Protein AF-X1C538-F1 (afdb_monomer)

Sequence (191 aa):
MSHLPAYDLFWDDPRPEINWNTPDGRWVGIGGYDWVDLIGKEVLKLTDEFEYEVWQPDLRADKIYTHVFSNGLIRKLFPAEQKKKLYGIKKIKYTVSQSIYENLVKETRRNRVILRLGAPSFEINRNIIDLGLSCPIIIQYFGEFKGSLNDLFKFKRNMLAKINDIREHFVLKKIFDKVDFVQWKAQLLSS

Structure (mmCIF, N/CA/C/O backbone):
data_AF-X1C538-F1
#
_entry.id   AF-X1C538-F1
#
loop_
_atom_site.group_PDB
_atom_site.id
_atom_site.type_symbol
_atom_site.label_atom_id
_atom_site.label_alt_id
_atom_site.label_comp_id
_atom_site.label_asym_id
_atom_site.label_entity_id
_atom_site.label_seq_id
_atom_site.pdbx_PDB_ins_code
_atom_site.Cartn_x
_atom_site.Cartn_y
_atom_site.Cartn_z
_atom_site.occupancy
_atom_site.B_iso_or_equiv
_atom_site.auth_seq_id
_atom_site.auth_comp_id
_atom_site.auth_asym_id
_atom_site.auth_atom_id
_atom_site.pdbx_PDB_model_num
ATOM 1 N N . MET A 1 1 ? 12.022 3.930 6.758 1.00 32.22 1 MET A N 1
ATOM 2 C CA . MET A 1 1 ? 12.723 3.504 5.525 1.00 32.22 1 MET A CA 1
ATOM 3 C C . MET A 1 1 ? 11.648 3.114 4.522 1.00 32.22 1 MET A C 1
ATOM 5 O O . MET A 1 1 ? 10.651 2.566 4.969 1.00 32.22 1 MET A O 1
ATOM 9 N N . SER A 1 2 ? 11.749 3.465 3.233 1.00 37.28 2 SER A N 1
ATOM 10 C CA . SER A 1 2 ? 10.739 3.010 2.264 1.00 37.28 2 SER A CA 1
ATOM 11 C C . SER A 1 2 ? 10.862 1.498 2.111 1.00 37.28 2 SER A C 1
ATOM 13 O O . SER A 1 2 ? 11.930 1.031 1.724 1.00 37.28 2 SER A O 1
ATOM 15 N N . HIS A 1 3 ? 9.796 0.754 2.397 1.00 46.91 3 HIS A N 1
ATOM 16 C CA . HIS A 1 3 ? 9.705 -0.685 2.131 1.00 46.91 3 HIS A CA 1
ATOM 17 C C . HIS A 1 3 ? 9.475 -0.939 0.631 1.00 46.91 3 HIS A C 1
ATOM 19 O O . HIS A 1 3 ? 8.522 -1.602 0.229 1.00 46.91 3 HIS A O 1
ATOM 25 N N . LEU A 1 4 ? 10.320 -0.343 -0.213 1.00 50.16 4 LEU A N 1
ATOM 26 C CA . LEU A 1 4 ? 10.486 -0.853 -1.567 1.00 50.16 4 LEU A CA 1
ATOM 27 C C . LEU A 1 4 ? 11.111 -2.243 -1.418 1.00 50.16 4 LEU A C 1
ATOM 29 O O . LEU A 1 4 ? 11.984 -2.391 -0.551 1.00 50.16 4 LEU A O 1
ATOM 33 N N . PRO A 1 5 ? 10.692 -3.250 -2.198 1.00 53.22 5 PRO A N 1
ATOM 34 C CA . PRO A 1 5 ? 11.374 -4.529 -2.154 1.00 53.22 5 PRO A CA 1
ATOM 35 C C . PRO A 1 5 ? 12.844 -4.268 -2.488 1.00 53.22 5 PRO A C 1
ATOM 37 O O . PRO A 1 5 ? 13.165 -3.589 -3.468 1.00 53.22 5 PRO A O 1
ATOM 40 N N . ALA A 1 6 ? 13.744 -4.714 -1.615 1.00 54.75 6 ALA A N 1
ATOM 41 C CA . ALA A 1 6 ? 15.166 -4.413 -1.725 1.00 54.75 6 ALA A CA 1
ATOM 42 C C . ALA A 1 6 ? 15.837 -5.339 -2.742 1.00 54.75 6 ALA A C 1
ATOM 44 O O . ALA A 1 6 ? 16.849 -5.968 -2.466 1.00 54.75 6 ALA A O 1
ATOM 45 N N . TYR A 1 7 ? 15.255 -5.435 -3.929 1.00 55.00 7 TYR A N 1
ATOM 46 C CA . TYR A 1 7 ? 15.695 -6.349 -4.966 1.00 55.00 7 TYR A CA 1
ATOM 47 C C . TYR A 1 7 ? 17.157 -6.128 -5.398 1.00 55.00 7 TYR A C 1
ATOM 49 O O . TYR A 1 7 ? 17.762 -7.048 -5.919 1.00 55.00 7 TYR A O 1
ATOM 57 N N . ASP A 1 8 ? 17.727 -4.927 -5.216 1.00 58.03 8 ASP A N 1
ATOM 58 C CA . ASP A 1 8 ? 19.154 -4.671 -5.485 1.00 58.03 8 ASP A CA 1
ATOM 59 C C . ASP A 1 8 ? 20.076 -5.270 -4.408 1.00 58.03 8 ASP A C 1
ATOM 61 O O . ASP A 1 8 ? 21.232 -5.558 -4.691 1.00 58.03 8 ASP A O 1
ATOM 65 N N . LEU A 1 9 ? 19.579 -5.462 -3.179 1.00 54.09 9 LEU A N 1
ATOM 66 C CA . LEU A 1 9 ? 20.308 -6.157 -2.107 1.00 54.09 9 LEU A CA 1
ATOM 67 C C . LEU A 1 9 ? 20.212 -7.680 -2.245 1.00 54.09 9 LEU A C 1
ATOM 69 O O . LEU A 1 9 ? 21.066 -8.387 -1.728 1.00 54.09 9 LEU A O 1
ATOM 73 N N . PHE A 1 10 ? 19.176 -8.157 -2.934 1.00 54.69 10 PHE A N 1
ATOM 74 C CA . PHE A 1 10 ? 18.837 -9.570 -3.103 1.00 54.69 10 PHE A CA 1
ATOM 75 C C . PHE A 1 10 ? 18.881 -9.982 -4.579 1.00 54.69 10 PHE A C 1
ATOM 77 O O . PHE A 1 10 ? 18.151 -10.871 -5.004 1.00 54.69 10 PHE A O 1
ATOM 84 N N . TRP A 1 11 ? 19.691 -9.298 -5.395 1.00 57.50 11 TRP A N 1
ATOM 85 C CA . TRP A 1 11 ? 19.790 -9.614 -6.823 1.00 57.50 11 TRP A CA 1
ATOM 86 C C . TRP A 1 11 ? 20.397 -11.003 -7.059 1.00 57.50 11 TRP A C 1
ATOM 88 O O . TRP A 1 11 ? 20.028 -11.675 -8.022 1.00 57.50 11 TRP A O 1
ATOM 98 N N . ASP A 1 12 ? 21.282 -11.422 -6.150 1.00 63.81 12 ASP A N 1
ATOM 99 C CA . ASP A 1 12 ? 21.932 -12.734 -6.151 1.00 63.81 12 ASP A CA 1
ATOM 100 C C . ASP A 1 12 ? 21.109 -13.813 -5.420 1.00 63.81 12 ASP A C 1
ATOM 102 O O . ASP A 1 12 ? 21.425 -15.000 -5.520 1.00 63.81 12 ASP A O 1
ATOM 106 N N . ASP A 1 13 ? 20.038 -13.427 -4.716 1.00 66.44 13 ASP A N 1
ATOM 107 C CA . ASP A 1 13 ? 19.109 -14.377 -4.110 1.00 66.44 13 ASP A CA 1
ATOM 108 C C . ASP A 1 13 ? 18.170 -14.958 -5.180 1.00 66.44 13 ASP A C 1
ATOM 110 O O . ASP A 1 13 ? 17.851 -14.301 -6.182 1.00 66.44 13 ASP A O 1
ATOM 114 N N . PRO A 1 14 ? 17.669 -16.191 -4.986 1.00 74.56 14 PRO A N 1
ATOM 115 C CA . PRO A 1 14 ? 16.646 -16.736 -5.860 1.00 74.56 14 PRO A CA 1
ATOM 116 C C . PRO A 1 14 ? 15.424 -15.811 -5.897 1.00 74.56 14 PRO A C 1
ATOM 118 O O . PRO A 1 14 ? 14.929 -15.345 -4.868 1.00 74.56 14 PRO A O 1
ATOM 121 N N . ARG A 1 15 ? 14.919 -15.562 -7.112 1.00 84.56 15 ARG A N 1
ATOM 122 C CA . ARG A 1 15 ? 13.693 -14.783 -7.318 1.00 84.56 15 ARG A CA 1
ATOM 123 C C . ARG A 1 15 ? 12.546 -15.409 -6.512 1.00 84.56 15 ARG A C 1
ATOM 125 O O . ARG A 1 15 ? 12.481 -16.638 -6.426 1.00 84.56 15 ARG A O 1
ATOM 132 N N . PRO A 1 16 ? 11.616 -14.603 -5.968 1.00 85.31 16 PRO A N 1
ATOM 133 C CA . PRO A 1 16 ? 10.418 -15.145 -5.349 1.00 85.31 16 PRO A CA 1
ATOM 134 C C . PRO A 1 16 ? 9.665 -16.005 -6.365 1.00 85.31 16 PRO A C 1
ATOM 136 O O . PRO A 1 16 ? 9.688 -15.722 -7.565 1.00 85.31 16 PRO A O 1
ATOM 139 N N . GLU A 1 17 ? 8.980 -17.034 -5.871 1.00 87.12 17 GLU A N 1
ATOM 140 C CA . GLU A 1 17 ? 8.216 -17.982 -6.691 1.00 87.12 17 GLU A CA 1
ATOM 141 C C . GLU A 1 17 ? 7.303 -17.260 -7.690 1.00 87.12 17 GLU A C 1
ATOM 143 O O . GLU A 1 17 ? 7.273 -17.583 -8.876 1.00 87.12 17 GLU A O 1
ATOM 148 N N . ILE A 1 18 ? 6.636 -16.204 -7.222 1.00 92.50 18 ILE A N 1
ATOM 149 C CA . ILE A 1 18 ? 5.796 -15.346 -8.045 1.00 92.50 18 ILE A CA 1
ATOM 150 C C . ILE A 1 18 ? 6.609 -14.134 -8.502 1.00 92.50 18 ILE A C 1
ATOM 152 O O . ILE A 1 18 ? 6.831 -13.187 -7.741 1.00 92.50 18 ILE A O 1
ATOM 156 N N . ASN A 1 19 ? 7.053 -14.152 -9.759 1.00 94.19 19 ASN A N 1
ATOM 157 C CA . ASN A 1 19 ? 7.798 -13.057 -10.375 1.00 94.19 19 ASN A CA 1
ATOM 158 C C . ASN A 1 19 ? 7.458 -12.876 -11.861 1.00 94.19 19 ASN A C 1
ATOM 160 O O . ASN A 1 19 ? 6.968 -13.789 -12.525 1.00 94.19 19 ASN A O 1
ATOM 164 N N . TRP A 1 20 ? 7.746 -11.684 -12.381 1.00 94.75 20 TRP A N 1
ATOM 165 C CA . TRP A 1 20 ? 7.583 -11.333 -13.790 1.00 94.75 20 TRP A CA 1
ATOM 166 C C . TRP A 1 20 ? 8.784 -10.530 -14.280 1.00 94.75 20 TRP A C 1
ATOM 168 O O . TRP A 1 20 ? 9.306 -9.677 -13.560 1.00 94.75 20 TRP A O 1
ATOM 178 N N . ASN A 1 21 ? 9.188 -10.770 -15.528 1.00 93.50 21 ASN A N 1
ATOM 179 C CA . ASN A 1 21 ? 10.177 -9.935 -16.203 1.00 93.50 21 ASN A CA 1
ATOM 180 C C . ASN A 1 21 ? 9.526 -8.631 -16.672 1.00 93.50 21 ASN A C 1
ATOM 182 O O . ASN A 1 21 ? 8.411 -8.639 -17.198 1.00 93.50 21 ASN A O 1
ATOM 186 N N . THR A 1 22 ? 10.251 -7.530 -16.523 1.00 91.88 22 THR A N 1
ATOM 187 C CA . THR A 1 22 ? 9.861 -6.212 -17.028 1.00 91.88 22 THR A CA 1
ATOM 188 C C . THR A 1 22 ? 10.513 -5.966 -18.399 1.00 91.88 22 THR A C 1
ATOM 190 O O . THR A 1 22 ? 11.546 -6.572 -18.705 1.00 91.88 22 THR A O 1
ATOM 193 N N . PRO A 1 23 ? 9.952 -5.089 -19.258 1.00 91.12 23 PRO A N 1
ATOM 194 C CA . PRO A 1 23 ? 10.485 -4.852 -20.607 1.00 91.12 23 PRO A CA 1
ATOM 195 C C . PRO A 1 23 ? 11.932 -4.337 -20.656 1.00 91.12 23 PRO A C 1
ATOM 197 O O . PRO A 1 23 ? 12.611 -4.512 -21.662 1.00 91.12 23 PRO A O 1
ATOM 200 N N . ASP A 1 24 ? 12.418 -3.719 -19.577 1.00 89.12 24 ASP A N 1
ATOM 201 C CA . ASP A 1 24 ? 13.794 -3.223 -19.436 1.00 89.12 24 ASP A CA 1
ATOM 202 C C . ASP A 1 24 ? 14.799 -4.307 -18.993 1.00 89.12 24 ASP A C 1
ATOM 204 O O . ASP A 1 24 ? 15.947 -3.997 -18.676 1.00 89.12 24 ASP A O 1
ATOM 208 N N . GLY A 1 25 ? 14.378 -5.576 -18.956 1.00 86.00 25 GLY A N 1
ATOM 209 C CA . GLY A 1 25 ? 15.216 -6.715 -18.576 1.00 86.00 25 GLY A CA 1
ATOM 210 C C . GLY A 1 25 ? 15.384 -6.902 -17.065 1.00 86.00 25 GLY A C 1
ATOM 211 O O . GLY A 1 25 ? 16.135 -7.782 -16.641 1.00 86.00 25 GLY A O 1
ATOM 212 N N . ARG A 1 26 ? 14.694 -6.104 -16.241 1.00 89.06 26 ARG A N 1
ATOM 213 C CA . ARG A 1 26 ? 14.598 -6.323 -14.791 1.00 89.06 26 ARG A CA 1
ATOM 214 C C . ARG A 1 26 ? 13.456 -7.295 -14.474 1.00 89.06 26 ARG A C 1
ATOM 216 O O . ARG A 1 26 ? 12.906 -7.966 -15.348 1.00 89.06 26 ARG A O 1
ATOM 223 N N . TRP A 1 27 ? 13.12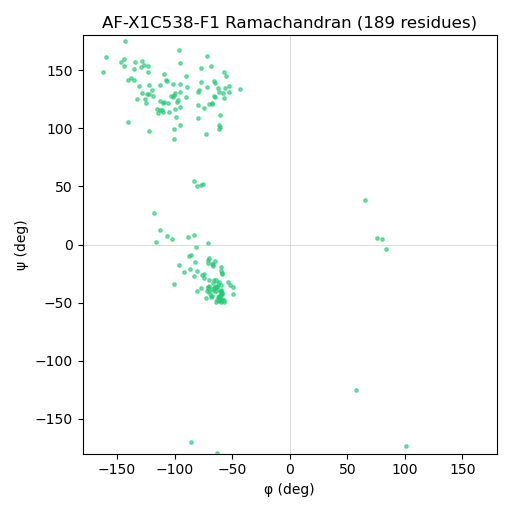5 -7.410 -13.193 1.00 90.38 27 TRP A N 1
ATOM 224 C CA . TRP A 1 27 ? 12.001 -8.206 -12.725 1.00 90.38 27 TRP A CA 1
ATOM 225 C C . TRP A 1 27 ? 11.353 -7.577 -11.489 1.00 90.38 27 TRP A C 1
ATOM 227 O O . TRP A 1 27 ? 11.984 -6.810 -10.751 1.00 90.38 27 TRP A O 1
ATOM 237 N N . VAL A 1 28 ? 10.085 -7.929 -11.290 1.00 91.56 28 VAL A N 1
ATOM 238 C CA . VAL A 1 28 ? 9.275 -7.650 -10.099 1.00 91.56 28 VAL A CA 1
ATOM 239 C C . VAL A 1 28 ? 8.760 -8.963 -9.528 1.00 91.56 28 VAL A C 1
ATOM 241 O O . VAL A 1 28 ? 8.606 -9.939 -10.264 1.00 91.56 28 VAL A O 1
ATOM 244 N N . GLY A 1 29 ? 8.486 -9.014 -8.228 1.00 90.31 29 GLY A N 1
ATOM 245 C CA . GLY A 1 29 ? 8.004 -10.235 -7.601 1.00 90.31 29 GLY A CA 1
ATOM 246 C C . GLY A 1 29 ? 7.286 -10.012 -6.282 1.00 90.31 29 GLY A C 1
ATOM 247 O O . GLY A 1 29 ? 7.402 -8.966 -5.648 1.00 90.31 29 GLY A O 1
ATOM 248 N N . ILE A 1 30 ? 6.509 -11.014 -5.889 1.00 88.31 30 ILE A N 1
ATOM 249 C CA . ILE A 1 30 ? 5.665 -10.995 -4.699 1.00 88.31 30 ILE A CA 1
ATOM 250 C C . ILE A 1 30 ? 6.030 -12.214 -3.853 1.00 88.31 30 ILE A C 1
ATOM 252 O O . ILE A 1 30 ? 6.000 -13.339 -4.340 1.00 88.31 30 ILE A O 1
ATOM 256 N N . GLY A 1 31 ? 6.379 -11.985 -2.584 1.00 78.06 31 GLY A N 1
ATOM 257 C CA . GLY A 1 31 ? 6.771 -13.059 -1.669 1.00 78.06 31 GLY A CA 1
ATOM 258 C C . GLY A 1 31 ? 5.588 -13.817 -1.060 1.00 78.06 31 GLY A C 1
ATOM 259 O O . GLY A 1 31 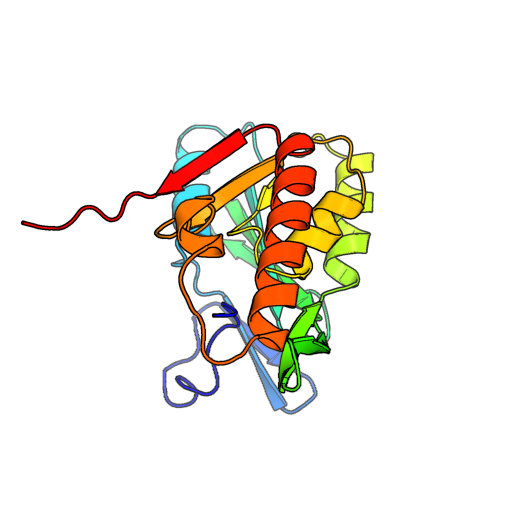? 5.650 -15.027 -0.935 1.00 78.06 31 GLY A O 1
ATOM 260 N N . GLY A 1 32 ? 4.504 -13.136 -0.672 1.00 78.75 32 GLY A N 1
ATOM 261 C CA . GLY A 1 32 ? 3.410 -13.772 0.085 1.00 78.75 32 GLY A CA 1
ATOM 262 C C . GLY A 1 32 ? 3.738 -14.021 1.566 1.00 78.75 32 GLY A C 1
ATOM 263 O O . GLY A 1 32 ? 2.946 -14.632 2.284 1.00 78.75 32 GLY A O 1
ATOM 264 N N . TYR A 1 33 ? 4.894 -13.541 2.033 1.00 82.06 33 TYR A N 1
ATOM 265 C CA . TYR A 1 33 ? 5.390 -13.702 3.405 1.00 82.06 33 TYR A CA 1
ATOM 266 C C . TYR A 1 33 ? 5.518 -12.369 4.151 1.00 82.06 33 TYR A C 1
ATOM 268 O O . TYR A 1 33 ? 5.979 -12.348 5.294 1.00 82.06 33 TYR A O 1
ATOM 276 N N . ASP A 1 34 ? 5.140 -11.246 3.529 1.00 81.62 34 ASP A N 1
ATOM 277 C CA . ASP A 1 34 ? 5.177 -9.965 4.228 1.00 81.62 34 ASP A CA 1
ATOM 278 C C . ASP A 1 34 ? 4.116 -9.951 5.331 1.00 81.62 34 ASP A C 1
ATOM 280 O O . ASP A 1 34 ? 3.064 -10.580 5.230 1.00 81.62 34 ASP A O 1
ATOM 284 N N . TRP A 1 35 ? 4.336 -9.158 6.380 1.00 82.19 35 TRP A N 1
ATOM 285 C CA . TRP A 1 35 ? 3.388 -9.049 7.496 1.00 82.19 35 TRP A CA 1
ATOM 286 C C . TRP A 1 35 ? 1.949 -8.745 7.066 1.00 82.19 35 TRP A C 1
ATOM 288 O O . TRP A 1 35 ? 1.005 -9.221 7.691 1.00 82.19 35 TRP A O 1
ATOM 298 N N . VAL A 1 36 ? 1.774 -7.950 6.012 1.00 86.31 36 VAL A N 1
ATOM 299 C CA . VAL A 1 36 ? 0.454 -7.620 5.462 1.00 86.31 36 VAL A CA 1
ATOM 300 C C . VAL A 1 36 ? -0.210 -8.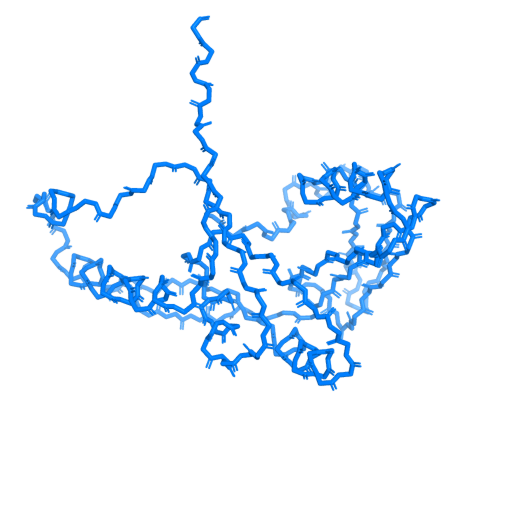814 4.770 1.00 86.31 36 VAL A C 1
ATOM 302 O O . VAL A 1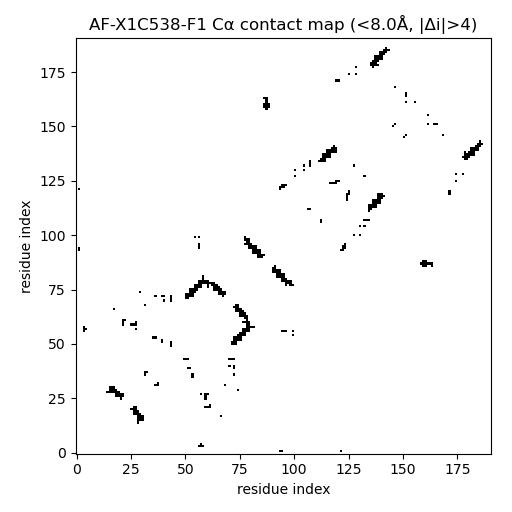 36 ? -1.431 -8.934 4.850 1.00 86.31 36 VAL A O 1
ATOM 305 N N . ASP A 1 37 ? 0.582 -9.721 4.190 1.00 90.06 37 ASP A N 1
ATOM 306 C CA . ASP A 1 37 ? 0.112 -10.970 3.578 1.00 90.06 37 ASP A CA 1
ATOM 307 C C . ASP A 1 37 ? -0.315 -11.963 4.643 1.00 90.06 37 ASP A C 1
ATOM 309 O O . ASP A 1 37 ? -1.392 -12.546 4.557 1.00 90.06 37 ASP A O 1
ATOM 313 N N . LEU A 1 38 ? 0.511 -12.116 5.682 1.00 90.62 38 LEU A N 1
ATOM 314 C CA . LEU A 1 38 ? 0.223 -13.013 6.796 1.00 90.62 38 LEU A CA 1
ATOM 315 C C . LEU A 1 38 ? -1.079 -12.617 7.495 1.00 90.62 38 LEU A C 1
ATOM 317 O O . LEU A 1 38 ? -1.895 -13.476 7.806 1.00 90.62 38 LEU A O 1
ATOM 321 N N . ILE A 1 39 ? -1.313 -11.317 7.688 1.00 89.50 39 ILE A N 1
ATOM 322 C CA . ILE A 1 39 ? -2.563 -10.843 8.289 1.00 89.50 39 ILE A CA 1
ATOM 323 C C . ILE A 1 39 ? -3.751 -11.108 7.364 1.00 89.50 39 ILE A C 1
ATOM 325 O O . ILE A 1 39 ? -4.764 -11.612 7.838 1.00 89.50 39 ILE A O 1
ATOM 329 N N . GLY A 1 40 ? -3.625 -10.832 6.062 1.00 92.44 40 GLY A N 1
ATOM 330 C CA . GLY A 1 40 ? -4.678 -11.152 5.095 1.00 92.44 40 GLY A CA 1
ATOM 331 C C . GLY A 1 40 ? -5.011 -12.643 5.073 1.00 92.44 40 GLY A C 1
ATOM 332 O O . GLY A 1 40 ? -6.177 -13.020 5.116 1.00 92.44 40 GLY A O 1
ATOM 333 N N . LYS A 1 41 ? -3.987 -13.503 5.122 1.00 93.06 41 LYS A N 1
ATOM 334 C CA . LYS A 1 41 ? -4.149 -14.956 5.214 1.00 93.06 41 LYS A CA 1
ATOM 335 C C . LYS A 1 41 ? -4.922 -15.381 6.461 1.00 93.06 41 LYS A C 1
ATOM 337 O O . LYS A 1 41 ? -5.753 -16.272 6.351 1.00 93.06 41 LYS A O 1
ATOM 342 N N . GLU A 1 42 ? -4.652 -14.794 7.625 1.00 94.12 42 GLU A N 1
ATOM 343 C CA . GLU A 1 42 ? -5.405 -15.130 8.840 1.00 94.12 42 GLU A CA 1
ATOM 344 C C . GLU A 1 42 ? -6.844 -14.600 8.796 1.00 94.12 42 GLU A C 1
ATOM 346 O O . GLU A 1 42 ? -7.748 -15.307 9.225 1.00 94.12 42 GLU A O 1
ATOM 351 N N . VAL A 1 43 ? -7.087 -13.414 8.225 1.00 93.75 43 VAL A N 1
ATOM 352 C CA . VAL A 1 43 ? -8.452 -12.882 8.042 1.00 93.75 43 VAL A CA 1
ATOM 353 C C . VAL A 1 43 ? -9.283 -13.805 7.148 1.00 93.75 43 VAL A C 1
ATOM 355 O O . VAL A 1 43 ? -10.376 -14.203 7.540 1.00 93.75 43 VAL A O 1
ATOM 358 N N . LEU A 1 44 ? -8.737 -14.210 5.999 1.00 96.00 44 LEU A N 1
ATOM 359 C CA . LEU A 1 44 ? -9.430 -15.062 5.024 1.00 96.00 44 LEU A CA 1
ATOM 360 C C . LEU A 1 44 ? -9.699 -16.492 5.527 1.00 96.00 44 LEU A C 1
ATOM 362 O O . LEU A 1 44 ? -10.525 -17.199 4.963 1.00 96.00 44 LEU A O 1
ATOM 366 N N . LYS A 1 45 ? -9.029 -16.943 6.597 1.00 95.62 45 LYS A N 1
ATOM 367 C CA . LYS A 1 45 ? -9.383 -18.208 7.270 1.00 95.62 45 LYS A CA 1
ATOM 368 C C . LYS A 1 45 ? -10.632 -18.087 8.139 1.00 95.62 45 LYS A C 1
ATOM 370 O O . LYS A 1 45 ? -11.251 -19.103 8.440 1.00 95.62 45 LYS A O 1
ATOM 375 N N . LEU A 1 46 ? -10.932 -16.883 8.624 1.00 96.38 46 LEU A N 1
ATOM 376 C CA . LEU A 1 46 ? -11.999 -16.641 9.594 1.00 96.38 46 LEU A CA 1
ATOM 377 C C . LEU A 1 46 ? -13.331 -16.308 8.922 1.00 96.38 46 LEU A C 1
ATOM 379 O O . LEU A 1 46 ? -14.375 -16.473 9.546 1.00 96.38 46 LEU A O 1
ATOM 383 N N . THR A 1 47 ? -13.300 -15.811 7.687 1.00 93.69 47 THR A N 1
ATOM 384 C CA . THR A 1 47 ? -14.489 -15.361 6.963 1.00 93.69 47 THR A CA 1
ATOM 385 C C . THR A 1 47 ? -14.211 -15.263 5.463 1.00 93.69 47 THR A C 1
ATOM 387 O O . THR A 1 47 ? -13.093 -14.946 5.053 1.00 93.69 47 THR A O 1
ATOM 390 N N . ASP A 1 48 ? -15.240 -15.514 4.658 1.00 92.81 48 ASP A N 1
ATOM 391 C CA . ASP A 1 48 ? -15.294 -15.312 3.208 1.00 92.81 48 ASP A CA 1
ATOM 392 C C . ASP A 1 48 ? -16.064 -14.033 2.816 1.00 92.81 48 ASP A C 1
ATOM 394 O O . ASP A 1 48 ? -16.227 -13.742 1.633 1.00 92.81 48 ASP A O 1
ATOM 398 N N . GLU A 1 49 ? -16.497 -13.228 3.794 1.00 94.12 49 GLU A N 1
ATOM 399 C CA . GLU A 1 49 ? -17.231 -11.973 3.565 1.00 94.12 49 GLU A CA 1
ATOM 400 C C . GLU A 1 49 ? -16.356 -10.859 2.970 1.00 94.12 49 GLU A C 1
ATOM 402 O O . GLU A 1 49 ? -16.873 -9.856 2.471 1.00 94.12 49 GLU A O 1
ATOM 407 N N . PHE A 1 50 ? -15.030 -11.015 3.028 1.00 93.31 50 PHE A N 1
ATOM 408 C CA . PHE A 1 50 ? -14.072 -10.023 2.555 1.00 93.31 50 PHE A CA 1
ATOM 409 C C . PHE A 1 50 ? -13.181 -10.583 1.454 1.00 93.31 50 PHE A C 1
ATOM 411 O O . PHE A 1 50 ? -12.538 -11.618 1.614 1.00 93.31 50 PHE A O 1
ATOM 418 N N . GLU A 1 51 ? -13.030 -9.807 0.386 1.00 96.31 51 GLU A N 1
ATOM 419 C CA . GLU A 1 51 ? -11.843 -9.888 -0.454 1.00 96.31 51 GLU A CA 1
ATOM 420 C C . GLU A 1 51 ? -10.703 -9.127 0.235 1.00 96.31 51 GLU A C 1
ATOM 422 O O . GLU A 1 51 ? -10.893 -8.006 0.718 1.00 96.31 51 GLU A O 1
ATOM 427 N N . TYR A 1 52 ? -9.513 -9.729 0.303 1.00 96.62 52 TYR A N 1
ATOM 428 C CA . TYR A 1 52 ? -8.350 -9.094 0.918 1.00 96.62 52 TYR A CA 1
ATOM 429 C C . TYR A 1 52 ? -7.279 -8.820 -0.134 1.00 96.62 52 TYR A C 1
ATOM 431 O O . TYR A 1 52 ? -6.653 -9.740 -0.666 1.00 96.62 52 TYR A O 1
ATOM 439 N N . GLU A 1 53 ? -7.032 -7.535 -0.387 1.00 96.75 53 GLU A N 1
ATOM 440 C CA . GLU A 1 53 ? -6.026 -7.085 -1.339 1.00 96.75 53 GLU A CA 1
ATOM 441 C C . GLU A 1 53 ? -4.861 -6.364 -0.651 1.00 96.75 53 GLU A C 1
ATOM 443 O O . GLU A 1 53 ? -5.048 -5.501 0.208 1.00 96.75 53 GLU A O 1
ATOM 448 N N . VAL A 1 54 ? -3.635 -6.659 -1.083 1.00 94.50 54 VAL A N 1
ATOM 449 C CA . VAL A 1 54 ? -2.425 -5.948 -0.661 1.00 94.50 54 VAL A CA 1
ATOM 450 C C . VAL A 1 54 ? -1.846 -5.177 -1.837 1.00 94.50 54 VAL A C 1
ATOM 452 O O . VAL A 1 54 ? -1.410 -5.758 -2.833 1.00 94.50 54 VAL A O 1
ATOM 455 N N . TRP A 1 55 ? -1.840 -3.851 -1.708 1.00 94.94 55 TRP A N 1
ATOM 456 C CA . TRP A 1 55 ? -1.399 -2.923 -2.744 1.00 94.94 55 TRP A CA 1
ATOM 457 C C . TRP A 1 55 ? -0.039 -2.347 -2.369 1.00 94.94 55 TRP A C 1
ATOM 459 O O . TRP A 1 55 ? 0.106 -1.714 -1.321 1.00 94.94 55 TRP A O 1
ATOM 469 N N . GLN A 1 56 ? 0.961 -2.540 -3.227 1.00 91.81 56 GLN A N 1
ATOM 470 C CA . GLN A 1 56 ? 2.317 -2.055 -2.989 1.00 91.81 56 GLN A CA 1
ATOM 471 C C . GLN A 1 56 ? 2.834 -1.253 -4.191 1.00 91.81 56 GLN A C 1
ATOM 473 O O . GLN A 1 56 ? 2.769 -1.735 -5.321 1.00 91.81 56 GLN A O 1
ATOM 478 N N . PRO A 1 57 ? 3.377 -0.042 -3.979 1.00 93.19 57 PRO A N 1
ATOM 479 C CA . PRO A 1 57 ? 4.091 0.673 -5.029 1.00 93.19 57 PRO A CA 1
ATOM 480 C C . PRO A 1 57 ? 5.446 0.008 -5.312 1.00 93.19 57 PRO A C 1
ATOM 482 O O . PRO A 1 57 ? 6.207 -0.271 -4.383 1.00 93.19 57 PRO A O 1
ATOM 485 N N . ASP A 1 58 ? 5.787 -0.160 -6.587 1.00 91.88 58 ASP A N 1
ATOM 486 C CA . ASP A 1 58 ? 7.066 -0.707 -7.037 1.00 91.88 58 ASP A CA 1
ATOM 487 C C . ASP A 1 58 ? 7.658 0.166 -8.158 1.00 91.88 58 ASP A C 1
ATOM 489 O O . ASP A 1 58 ? 7.007 0.446 -9.164 1.00 91.88 58 ASP A O 1
ATOM 493 N N . LEU A 1 59 ? 8.902 0.627 -7.977 1.00 91.25 59 LEU A N 1
ATOM 494 C CA . LEU A 1 59 ? 9.599 1.488 -8.946 1.00 91.25 59 LEU A CA 1
ATOM 495 C C . LEU A 1 59 ? 9.997 0.748 -10.232 1.00 91.25 59 LEU A C 1
ATOM 497 O O . LEU A 1 59 ? 10.419 1.387 -11.193 1.00 91.25 59 LEU A O 1
ATOM 501 N N . ARG A 1 60 ? 9.939 -0.587 -10.228 1.00 91.62 60 ARG A N 1
ATOM 502 C CA . ARG A 1 60 ? 10.272 -1.431 -11.382 1.00 91.62 60 ARG A CA 1
ATOM 503 C C . ARG A 1 60 ? 9.038 -1.838 -12.175 1.00 91.62 60 ARG A C 1
ATOM 505 O O . ARG A 1 60 ? 9.175 -2.251 -13.318 1.00 91.62 60 ARG A O 1
ATOM 512 N N . ALA A 1 61 ? 7.852 -1.730 -11.582 1.00 94.31 61 ALA A N 1
ATOM 513 C CA . ALA A 1 61 ? 6.616 -2.086 -12.252 1.00 94.31 61 ALA A CA 1
ATOM 514 C C . ALA A 1 61 ? 6.299 -1.072 -13.365 1.00 94.31 61 ALA A C 1
ATOM 516 O O . ALA A 1 61 ? 6.118 0.116 -13.109 1.00 94.31 61 ALA A O 1
ATOM 517 N N . ASP A 1 62 ? 6.200 -1.551 -14.600 1.00 95.44 62 ASP A N 1
ATOM 518 C CA . ASP A 1 62 ? 5.747 -0.807 -15.785 1.00 95.44 62 ASP A CA 1
ATOM 519 C C . ASP A 1 62 ? 4.218 -0.848 -15.956 1.00 95.44 62 ASP A C 1
ATOM 521 O O . ASP A 1 62 ? 3.619 0.016 -16.593 1.00 95.44 62 ASP A O 1
ATOM 525 N N . LYS A 1 63 ? 3.571 -1.838 -15.341 1.00 96.38 63 LYS A N 1
ATOM 526 C CA . LYS A 1 63 ? 2.119 -2.033 -15.299 1.00 96.38 63 LYS A CA 1
ATOM 527 C C . LYS A 1 63 ? 1.699 -2.580 -13.938 1.00 96.38 63 LYS A C 1
ATOM 529 O O . LYS A 1 63 ? 2.542 -2.874 -13.097 1.00 96.38 63 LYS A O 1
ATOM 534 N N . ILE A 1 64 ? 0.395 -2.715 -13.713 1.00 97.81 64 ILE A N 1
ATOM 535 C CA . ILE A 1 64 ? -0.102 -3.369 -12.501 1.00 97.81 64 ILE A CA 1
ATOM 536 C C . ILE A 1 64 ? 0.117 -4.877 -12.646 1.00 97.81 64 ILE A C 1
ATOM 538 O O . ILE A 1 64 ? -0.448 -5.501 -13.545 1.00 97.81 64 ILE A O 1
ATOM 542 N N . TYR A 1 65 ? 0.934 -5.453 -11.769 1.00 97.12 65 TYR A N 1
ATOM 543 C CA . TYR A 1 65 ? 1.116 -6.900 -11.666 1.00 97.12 65 TYR A CA 1
ATOM 544 C C . TYR A 1 65 ? 0.200 -7.431 -10.577 1.00 97.12 65 TYR A C 1
ATOM 546 O O . TYR A 1 65 ? 0.153 -6.865 -9.486 1.00 97.12 65 TYR A O 1
ATOM 554 N N . THR A 1 66 ? -0.548 -8.492 -10.865 1.00 97.31 66 THR A N 1
ATOM 555 C CA . THR A 1 66 ? -1.521 -9.063 -9.931 1.00 97.31 66 THR A CA 1
ATOM 556 C C . THR A 1 66 ? -1.330 -10.562 -9.823 1.00 97.31 66 THR A C 1
ATOM 558 O O . THR A 1 66 ? -1.169 -11.248 -10.830 1.00 97.31 66 THR A O 1
ATOM 561 N N . HIS A 1 67 ? -1.373 -11.063 -8.595 1.00 96.88 67 HIS A N 1
ATOM 562 C CA . HIS A 1 67 ? -1.425 -12.486 -8.309 1.00 96.88 67 HIS A CA 1
ATOM 563 C C . HIS A 1 67 ? -2.468 -12.764 -7.234 1.00 96.88 67 HIS A C 1
ATOM 565 O O . HIS A 1 67 ? -2.603 -11.991 -6.286 1.00 96.88 67 HIS A O 1
ATOM 571 N N . VAL A 1 68 ? -3.184 -13.872 -7.398 1.00 97.00 68 VAL A N 1
ATOM 572 C CA . VAL A 1 68 ? -4.119 -14.403 -6.408 1.00 97.00 68 VAL A CA 1
ATOM 573 C C . VAL A 1 68 ? -3.512 -15.690 -5.878 1.00 97.00 68 VAL A C 1
ATOM 575 O O . VAL A 1 68 ? -3.313 -16.640 -6.635 1.00 97.00 68 VAL A O 1
ATOM 578 N N . PHE A 1 69 ? -3.185 -15.700 -4.592 1.00 94.88 69 PHE A N 1
ATOM 579 C CA . PHE A 1 69 ? -2.656 -16.881 -3.927 1.00 94.88 69 PHE A CA 1
ATOM 580 C C . PHE A 1 69 ? -3.752 -17.937 -3.745 1.00 94.88 69 PHE A C 1
ATOM 582 O O . PHE A 1 69 ? -4.945 -17.636 -3.754 1.00 94.88 69 PHE A O 1
ATOM 589 N N . SER A 1 70 ?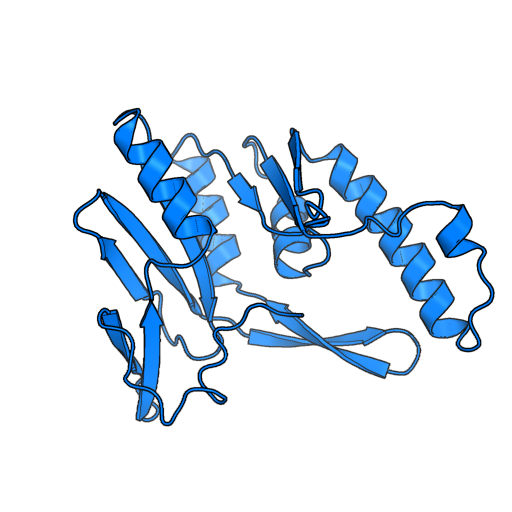 -3.352 -19.187 -3.502 1.00 93.94 70 SER A N 1
ATOM 590 C CA . SER A 1 70 ? -4.282 -20.309 -3.292 1.00 93.94 70 SER A CA 1
ATOM 591 C C . SER A 1 70 ? -5.233 -20.132 -2.100 1.00 93.94 70 SER A C 1
ATOM 593 O O . SER A 1 70 ? -6.267 -20.787 -2.043 1.00 93.94 70 SER A O 1
ATOM 595 N N . ASN A 1 71 ? -4.907 -19.243 -1.159 1.00 92.50 71 ASN A N 1
ATOM 596 C CA . ASN A 1 71 ? -5.759 -18.867 -0.029 1.00 92.50 71 ASN A CA 1
ATOM 597 C C . ASN A 1 71 ? -6.716 -17.695 -0.331 1.00 92.50 71 ASN A C 1
ATOM 599 O O . ASN A 1 71 ? -7.320 -17.178 0.602 1.00 92.50 71 ASN A O 1
ATOM 603 N N . GLY A 1 72 ? -6.797 -17.227 -1.581 1.00 95.50 72 GLY A N 1
ATOM 604 C CA . GLY A 1 72 ? -7.640 -16.101 -1.996 1.00 95.50 72 GLY A CA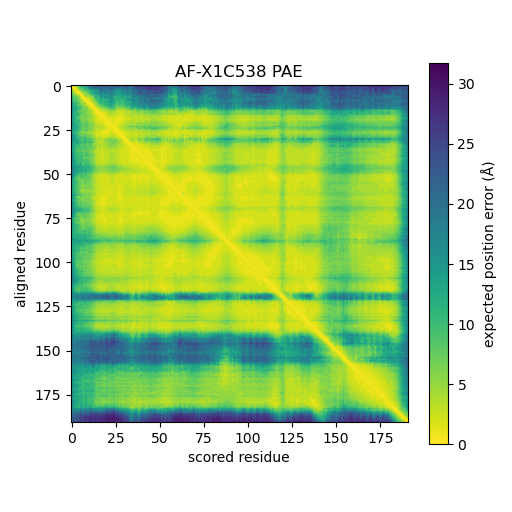 1
ATOM 605 C C . GLY A 1 72 ? -7.030 -14.712 -1.781 1.00 95.50 72 GLY A C 1
ATOM 606 O O . GLY A 1 72 ? -7.623 -13.724 -2.202 1.00 95.50 72 GLY A O 1
ATOM 607 N N . LEU A 1 73 ? -5.842 -14.603 -1.170 1.00 96.31 73 LEU A N 1
ATOM 608 C CA . LEU A 1 73 ? -5.162 -13.317 -0.989 1.00 96.31 73 LEU A CA 1
ATOM 609 C C . LEU A 1 73 ? -4.771 -12.726 -2.349 1.00 96.31 73 LEU A C 1
ATOM 611 O O . LEU A 1 73 ? -4.056 -13.369 -3.121 1.00 96.31 73 LEU A O 1
ATOM 615 N N . ILE A 1 74 ? -5.162 -11.478 -2.606 1.00 97.19 74 ILE A N 1
ATOM 616 C CA . ILE A 1 74 ? -4.807 -10.765 -3.835 1.00 97.19 74 ILE A CA 1
ATOM 617 C C . ILE A 1 74 ? -3.644 -9.820 -3.553 1.00 97.19 74 ILE A C 1
ATOM 619 O O . ILE A 1 74 ? -3.678 -8.992 -2.644 1.00 97.19 74 ILE A O 1
ATOM 623 N N . ARG A 1 75 ? -2.599 -9.900 -4.367 1.00 95.75 75 ARG A N 1
ATOM 624 C CA . ARG A 1 75 ? -1.423 -9.036 -4.281 1.00 95.75 75 ARG A CA 1
ATOM 625 C C . ARG A 1 75 ? -1.262 -8.247 -5.565 1.00 95.75 75 ARG A C 1
ATOM 627 O O . ARG A 1 75 ? -1.232 -8.827 -6.648 1.00 95.75 75 ARG A O 1
ATOM 634 N N . LYS A 1 76 ? -1.134 -6.925 -5.432 1.00 96.50 76 LYS A N 1
ATOM 635 C CA . LYS A 1 76 ? -0.994 -5.987 -6.547 1.00 96.50 76 LYS A CA 1
ATOM 636 C C . LYS A 1 76 ? 0.266 -5.137 -6.387 1.00 96.50 76 LYS A C 1
ATOM 638 O O . LYS A 1 76 ? 0.408 -4.414 -5.399 1.00 96.50 76 LYS A O 1
ATOM 643 N N . LEU A 1 77 ? 1.158 -5.198 -7.375 1.00 95.25 77 LEU A N 1
ATOM 644 C CA . LEU A 1 77 ? 2.280 -4.267 -7.511 1.00 95.25 77 LEU A CA 1
ATOM 645 C C . LEU A 1 77 ? 1.896 -3.174 -8.498 1.00 95.25 77 LEU A C 1
ATOM 647 O O . LEU A 1 77 ? 1.528 -3.463 -9.635 1.00 95.25 77 LEU A O 1
ATOM 651 N N . PHE A 1 78 ? 1.988 -1.927 -8.062 1.00 96.12 78 PHE A N 1
ATOM 652 C CA . PHE A 1 78 ? 1.617 -0.768 -8.859 1.00 96.12 78 PHE A CA 1
ATOM 653 C C . PHE A 1 78 ? 2.851 -0.012 -9.342 1.00 96.12 78 PHE A C 1
ATOM 655 O O . PHE A 1 78 ? 3.761 0.211 -8.538 1.00 96.12 78 PHE A O 1
ATOM 662 N N . PRO A 1 79 ? 2.848 0.485 -10.594 1.00 96.12 79 PRO A N 1
ATOM 663 C CA . PRO A 1 79 ? 3.871 1.400 -11.074 1.00 96.12 79 PRO A CA 1
ATOM 664 C C . PRO A 1 79 ? 4.031 2.592 -10.141 1.00 96.12 79 PRO A C 1
ATOM 666 O O . PRO A 1 79 ? 3.045 3.226 -9.739 1.00 96.12 79 PRO A O 1
ATOM 669 N N . ALA A 1 80 ? 5.274 2.892 -9.789 1.00 94.44 80 ALA A N 1
ATOM 670 C CA . ALA A 1 80 ? 5.605 3.971 -8.880 1.00 94.44 80 ALA A CA 1
ATOM 671 C C . ALA A 1 80 ? 6.766 4.818 -9.398 1.00 94.44 80 ALA A C 1
ATOM 673 O O . ALA A 1 80 ? 7.617 4.374 -10.162 1.00 94.44 80 ALA A O 1
ATOM 674 N N . GLU A 1 81 ? 6.828 6.048 -8.905 1.00 93.12 81 GLU A N 1
ATOM 675 C CA . GLU A 1 81 ? 7.872 7.008 -9.229 1.00 93.12 81 GLU A CA 1
ATOM 676 C C . GLU A 1 81 ? 8.570 7.494 -7.963 1.00 93.12 81 GLU A C 1
ATOM 678 O O . GLU A 1 81 ? 7.967 7.642 -6.894 1.00 93.12 81 GLU A O 1
ATOM 683 N N . GLN A 1 82 ? 9.856 7.814 -8.099 1.00 92.62 82 GLN A N 1
ATOM 684 C CA . GLN A 1 82 ? 10.629 8.428 -7.031 1.00 92.62 82 GLN A CA 1
ATOM 685 C C . GLN A 1 82 ? 10.723 9.941 -7.241 1.00 92.62 82 GLN A C 1
ATOM 687 O O . GLN A 1 82 ? 11.448 10.428 -8.109 1.00 92.62 82 GLN A O 1
ATOM 692 N N . LYS A 1 83 ? 10.039 10.699 -6.385 1.00 92.38 83 LYS A N 1
ATOM 693 C CA . LYS A 1 83 ? 10.108 12.163 -6.343 1.00 92.38 83 LYS A CA 1
ATOM 694 C C . LYS A 1 83 ? 11.099 12.633 -5.280 1.00 92.38 83 LYS A C 1
ATOM 696 O O . LYS A 1 83 ? 11.585 11.859 -4.454 1.00 92.38 83 LYS A O 1
ATOM 701 N N . LYS A 1 84 ? 11.453 13.920 -5.323 1.00 91.38 84 LYS A N 1
ATOM 702 C CA . LYS A 1 84 ? 12.370 14.558 -4.367 1.00 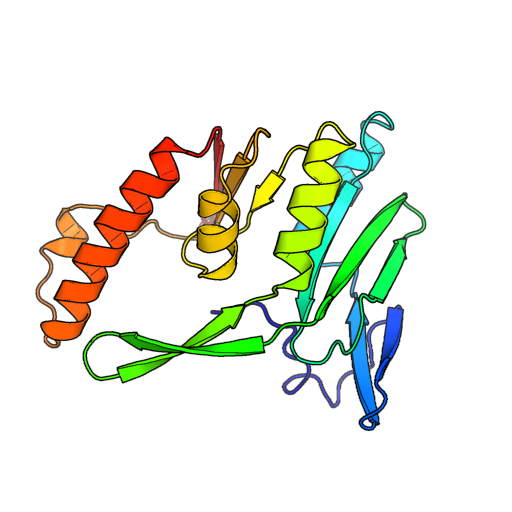91.38 84 LYS A CA 1
ATOM 703 C C . LYS A 1 84 ? 11.670 15.729 -3.686 1.00 91.38 84 LYS A C 1
ATOM 705 O O . LYS A 1 84 ? 11.002 16.508 -4.357 1.00 91.38 84 LYS A O 1
ATOM 710 N N . LYS A 1 85 ? 11.838 15.872 -2.371 1.00 86.75 85 LYS A N 1
ATOM 711 C CA . LYS A 1 85 ? 11.419 17.057 -1.605 1.00 86.75 85 LYS A CA 1
ATOM 712 C C . LYS A 1 85 ? 12.569 17.584 -0.757 1.00 86.75 85 LYS A C 1
ATOM 714 O O . LYS A 1 85 ? 13.517 16.854 -0.466 1.00 86.75 85 LYS A O 1
ATOM 719 N N . LEU A 1 86 ? 12.501 18.853 -0.371 1.00 85.31 86 LEU A N 1
ATOM 720 C CA . LEU A 1 86 ? 13.436 19.420 0.595 1.00 85.31 86 LEU A CA 1
ATOM 721 C C . LEU A 1 86 ? 13.027 19.022 2.014 1.00 85.31 86 LEU A C 1
ATOM 723 O O . LEU A 1 86 ? 11.871 19.166 2.410 1.00 85.31 86 LEU A O 1
ATOM 727 N N . TYR A 1 87 ? 14.001 18.542 2.779 1.00 81.38 87 TYR A N 1
ATOM 728 C CA . TYR A 1 87 ? 13.918 18.328 4.209 1.00 81.38 87 TYR A CA 1
ATOM 729 C C . TYR A 1 87 ? 15.030 19.125 4.916 1.00 81.38 87 TYR A C 1
ATOM 731 O O . TYR A 1 87 ? 16.203 18.735 4.917 1.00 81.38 87 TYR A O 1
ATOM 739 N N . GLY A 1 88 ? 14.683 20.306 5.437 1.00 83.12 88 GLY A N 1
ATOM 740 C CA . GLY A 1 88 ? 15.644 21.373 5.703 1.00 83.12 88 GLY A CA 1
ATOM 741 C C . GLY A 1 88 ? 16.386 21.743 4.414 1.00 83.12 88 GLY A C 1
ATOM 742 O O . GLY A 1 88 ? 15.767 21.986 3.383 1.00 83.12 88 GLY A O 1
ATOM 743 N N . ILE A 1 89 ? 17.718 21.704 4.448 1.00 82.06 89 ILE A N 1
ATOM 744 C CA . ILE A 1 89 ? 18.573 21.901 3.260 1.00 82.06 89 ILE A CA 1
ATOM 745 C C . ILE A 1 89 ? 18.818 20.621 2.449 1.00 82.06 89 ILE A C 1
ATOM 747 O O . ILE A 1 89 ? 19.404 20.673 1.370 1.00 82.06 89 ILE A O 1
ATOM 751 N N . LYS A 1 90 ? 18.423 19.448 2.960 1.00 84.25 90 LYS A N 1
AT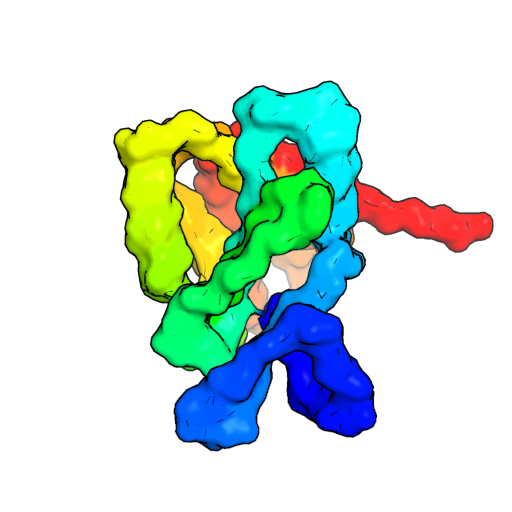OM 752 C CA . LYS A 1 90 ? 18.707 18.165 2.305 1.00 84.25 90 LYS A CA 1
ATOM 753 C C . LYS A 1 90 ? 17.592 17.815 1.329 1.00 84.25 90 LYS A C 1
ATOM 755 O O . LYS A 1 90 ? 16.421 17.894 1.676 1.00 84.25 90 LYS A O 1
ATOM 760 N N . LYS A 1 91 ? 17.934 17.359 0.124 1.00 89.62 91 LYS A N 1
ATOM 761 C CA . LYS A 1 91 ? 16.958 16.730 -0.779 1.00 89.62 91 LYS A CA 1
ATOM 762 C C . LYS A 1 91 ? 16.753 15.283 -0.341 1.00 89.62 91 LYS A C 1
ATOM 764 O O . LYS A 1 91 ? 17.705 14.508 -0.339 1.00 89.62 91 LYS A O 1
ATOM 769 N N . ILE A 1 92 ? 15.524 14.927 0.008 1.00 87.00 92 ILE A N 1
ATOM 770 C CA . ILE A 1 92 ? 15.134 13.553 0.329 1.00 87.00 92 ILE A CA 1
ATOM 771 C C . ILE A 1 92 ? 14.243 12.992 -0.772 1.00 87.00 92 ILE A C 1
ATOM 773 O O . ILE A 1 92 ? 13.485 13.723 -1.411 1.00 87.00 92 ILE A O 1
ATOM 777 N N . LYS A 1 93 ? 14.368 11.690 -1.011 1.00 88.69 93 LYS A N 1
ATOM 778 C CA . LYS A 1 93 ? 13.564 10.947 -1.979 1.00 88.69 93 LYS A CA 1
ATOM 779 C C . LYS A 1 93 ? 12.313 10.397 -1.297 1.00 88.69 93 LYS A C 1
ATOM 781 O O . LYS A 1 93 ? 12.376 10.003 -0.136 1.00 88.69 93 LYS A O 1
ATOM 786 N N . TYR A 1 94 ? 11.207 10.349 -2.025 1.00 87.75 94 TYR A N 1
ATOM 787 C CA . TYR A 1 94 ? 9.972 9.706 -1.589 1.00 87.75 94 TYR A CA 1
ATOM 788 C C . TYR A 1 94 ? 9.277 9.036 -2.773 1.00 87.75 94 TYR A C 1
ATOM 790 O O . TYR A 1 94 ? 9.474 9.436 -3.921 1.00 87.75 94 TYR A O 1
ATOM 798 N N . THR A 1 95 ? 8.492 8.005 -2.484 1.00 89.44 95 THR A N 1
ATOM 799 C CA . THR A 1 95 ? 7.768 7.228 -3.493 1.00 89.44 95 THR A CA 1
ATOM 800 C C . THR A 1 95 ? 6.347 7.756 -3.637 1.00 89.44 95 THR A C 1
ATOM 802 O O . THR A 1 95 ? 5.691 8.049 -2.636 1.00 89.44 95 THR A O 1
ATOM 805 N N . VAL A 1 96 ? 5.871 7.851 -4.874 1.00 92.19 96 VAL A N 1
ATOM 806 C CA . VAL A 1 96 ? 4.467 8.107 -5.212 1.00 92.19 96 VAL A CA 1
ATOM 807 C C . VAL A 1 96 ? 3.994 7.073 -6.222 1.00 92.19 96 VAL A C 1
ATOM 809 O O . VAL A 1 96 ? 4.794 6.565 -6.999 1.00 92.19 96 VAL A O 1
ATOM 812 N N . SER A 1 97 ? 2.699 6.782 -6.241 1.00 94.81 97 SER A N 1
ATOM 813 C CA . SER A 1 97 ? 2.098 5.943 -7.275 1.00 94.81 97 SER A CA 1
ATOM 814 C C . SER A 1 97 ? 0.747 6.526 -7.659 1.00 94.81 97 SER A C 1
ATOM 816 O O . SER A 1 97 ? -0.215 6.443 -6.900 1.00 94.81 97 SER A O 1
ATOM 818 N N . GLN A 1 98 ? 0.698 7.161 -8.830 1.00 95.31 98 GLN A N 1
ATOM 819 C CA . GLN A 1 98 ? -0.533 7.751 -9.354 1.00 95.31 98 GLN A CA 1
ATOM 820 C C . GLN A 1 98 ? -1.587 6.672 -9.638 1.00 95.31 98 GLN A C 1
ATOM 822 O O . GLN A 1 98 ? -2.768 6.860 -9.353 1.00 95.31 98 GLN A O 1
ATOM 827 N N . SER A 1 99 ? -1.140 5.509 -10.118 1.00 96.62 99 SER A N 1
ATOM 828 C CA . SER A 1 99 ? -2.001 4.361 -10.395 1.00 96.62 99 SER A CA 1
ATOM 829 C C . SER A 1 99 ? -2.678 3.825 -9.129 1.00 96.62 99 SER A C 1
ATOM 831 O O . SER A 1 99 ? -3.856 3.481 -9.200 1.00 96.62 99 SER A O 1
ATOM 833 N N . ILE A 1 100 ? -2.013 3.823 -7.965 1.00 96.31 100 ILE A N 1
ATOM 834 C CA . ILE A 1 100 ? -2.668 3.495 -6.685 1.00 96.31 100 ILE A CA 1
ATOM 835 C C . ILE A 1 100 ? -3.807 4.472 -6.392 1.00 96.31 100 ILE A C 1
ATOM 837 O O . ILE A 1 100 ? -4.915 4.034 -6.101 1.00 96.31 100 ILE A O 1
ATOM 841 N N . TYR A 1 101 ? -3.567 5.783 -6.491 1.00 95.44 101 TYR A N 1
ATOM 842 C CA . TYR A 1 101 ? -4.585 6.785 -6.155 1.00 95.44 101 TYR A CA 1
ATOM 843 C C . TYR A 1 101 ? -5.823 6.655 -7.048 1.00 95.44 101 TYR A C 1
ATOM 845 O O . TYR A 1 101 ? -6.951 6.646 -6.562 1.00 95.44 101 TYR A O 1
ATOM 853 N N . GLU A 1 102 ? -5.615 6.503 -8.356 1.00 96.50 102 GLU A N 1
ATOM 854 C CA . GLU A 1 102 ? -6.704 6.371 -9.324 1.00 96.50 102 GLU A CA 1
ATOM 855 C C . GLU A 1 102 ? -7.510 5.089 -9.133 1.00 96.50 102 GLU A C 1
ATOM 857 O O . GLU A 1 102 ? -8.736 5.114 -9.258 1.00 96.50 102 GLU A O 1
ATOM 862 N N . ASN A 1 103 ? -6.843 3.972 -8.831 1.00 97.06 103 ASN A N 1
ATOM 863 C CA . ASN A 1 103 ? -7.535 2.715 -8.576 1.00 97.06 103 ASN A CA 1
ATOM 864 C C . ASN A 1 103 ? -8.271 2.755 -7.234 1.00 97.06 103 ASN A C 1
ATOM 866 O O . ASN A 1 103 ? -9.425 2.353 -7.200 1.00 97.06 103 ASN A O 1
ATOM 870 N N . LEU A 1 104 ? -7.697 3.336 -6.174 1.00 96.06 104 LEU A N 1
ATOM 871 C CA . LEU A 1 104 ? -8.395 3.487 -4.891 1.00 96.06 104 LEU A CA 1
ATOM 872 C C . LEU A 1 104 ? -9.689 4.291 -5.045 1.00 96.06 104 LEU A C 1
ATOM 874 O O . LEU A 1 104 ? -10.734 3.838 -4.597 1.00 96.06 104 LEU A O 1
ATOM 878 N N . VAL A 1 105 ? -9.657 5.430 -5.747 1.00 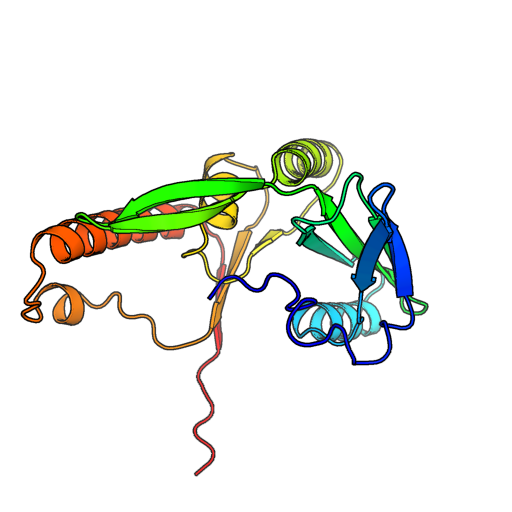96.00 105 VAL A N 1
ATOM 879 C CA . VAL A 1 105 ? -10.870 6.232 -6.001 1.00 96.00 105 VAL A CA 1
ATOM 880 C C . VAL A 1 105 ? -11.930 5.431 -6.764 1.00 96.00 105 VAL A C 1
ATOM 882 O O . VAL A 1 105 ? -13.124 5.577 -6.496 1.00 96.00 105 VAL A O 1
ATOM 885 N N . LYS A 1 106 ? -11.525 4.599 -7.733 1.00 95.50 106 LYS A N 1
ATOM 886 C CA . LYS A 1 106 ? -12.451 3.736 -8.484 1.00 95.50 106 LYS A CA 1
ATOM 887 C C . LYS A 1 106 ? -13.040 2.643 -7.595 1.00 95.50 106 LYS A C 1
ATOM 889 O O . LYS A 1 106 ? -14.252 2.444 -7.637 1.00 95.50 106 LYS A O 1
ATOM 894 N N . GLU A 1 107 ? -12.213 1.987 -6.788 1.00 95.19 107 GLU A N 1
ATOM 895 C CA . GLU A 1 107 ? -12.640 0.923 -5.881 1.00 95.19 107 GLU A CA 1
ATOM 896 C C . GLU A 1 107 ? -13.607 1.446 -4.825 1.00 95.19 107 GLU A C 1
ATOM 898 O O . GLU A 1 107 ? -14.704 0.916 -4.695 1.00 95.19 107 GLU A O 1
ATOM 903 N N . THR A 1 108 ? -13.303 2.564 -4.162 1.00 94.75 108 THR A N 1
ATOM 904 C CA . THR A 1 108 ? -14.196 3.131 -3.136 1.00 94.75 108 THR A CA 1
ATOM 905 C C . THR A 1 108 ? -15.526 3.647 -3.688 1.00 94.75 108 THR A C 1
ATOM 907 O O . THR A 1 108 ? -16.458 3.879 -2.926 1.00 94.75 108 THR A O 1
ATOM 910 N N . ARG A 1 109 ? -15.632 3.872 -5.006 1.00 93.44 109 ARG A N 1
ATOM 911 C CA . ARG A 1 109 ? -16.903 4.229 -5.664 1.00 93.44 109 ARG A CA 1
ATOM 912 C C . ARG A 1 109 ? -17.766 3.014 -5.986 1.00 93.44 109 ARG A C 1
ATOM 914 O O . ARG A 1 109 ? -18.974 3.166 -6.135 1.00 93.44 109 ARG A O 1
ATOM 921 N N . ARG A 1 110 ? -17.149 1.849 -6.178 1.00 93.94 110 ARG A N 1
ATOM 922 C CA . ARG A 1 110 ? -17.819 0.617 -6.621 1.00 93.94 110 ARG A CA 1
ATOM 923 C C . ARG A 1 110 ? -18.091 -0.337 -5.469 1.00 93.94 110 ARG A C 1
ATOM 925 O O . ARG A 1 110 ? -19.109 -1.017 -5.477 1.00 93.94 110 ARG A O 1
ATOM 932 N N . ASN A 1 111 ? -17.197 -0.350 -4.490 1.00 94.94 111 ASN A N 1
ATOM 933 C CA . ASN A 1 111 ? -17.124 -1.345 -3.439 1.00 94.94 111 ASN A CA 1
ATOM 934 C C . ASN A 1 111 ? -17.128 -0.680 -2.061 1.00 94.94 111 ASN A C 1
ATOM 936 O O . ASN A 1 111 ? -16.696 0.463 -1.887 1.00 94.94 111 ASN A O 1
ATOM 940 N N . ARG A 1 112 ? -17.594 -1.424 -1.053 1.00 95.44 112 ARG A N 1
ATOM 941 C CA . ARG A 1 112 ? -17.390 -1.057 0.351 1.00 95.44 112 ARG A CA 1
ATOM 942 C C . ARG A 1 112 ? -15.981 -1.480 0.738 1.00 95.44 112 ARG A C 1
ATOM 944 O O . ARG A 1 112 ? -15.700 -2.667 0.839 1.00 95.44 112 ARG A O 1
ATOM 951 N N . VAL A 1 113 ? -15.105 -0.504 0.922 1.00 96.06 113 VAL A N 1
ATOM 952 C CA . VAL A 1 113 ? -13.680 -0.733 1.182 1.00 96.06 113 VAL A CA 1
ATOM 953 C C . VAL A 1 113 ? -13.369 -0.407 2.637 1.00 96.06 113 VAL A C 1
ATOM 955 O O . VAL A 1 113 ? -13.878 0.574 3.170 1.00 96.06 113 VAL A O 1
ATOM 958 N N . ILE A 1 114 ? -12.502 -1.201 3.264 1.00 95.38 114 ILE A N 1
ATOM 959 C CA . ILE A 1 114 ? -11.788 -0.822 4.488 1.00 95.38 114 ILE A CA 1
ATOM 960 C C . ILE A 1 114 ? -10.328 -0.648 4.097 1.00 95.38 114 ILE A C 1
ATOM 962 O O . ILE A 1 114 ? -9.701 -1.572 3.581 1.00 95.38 114 ILE A O 1
ATOM 966 N N . LEU A 1 115 ? -9.783 0.541 4.323 1.00 94.94 115 LEU A N 1
ATOM 967 C CA . LEU A 1 115 ? -8.436 0.866 3.893 1.00 94.94 115 LEU A CA 1
ATOM 968 C C . LEU A 1 115 ? -7.460 0.732 5.055 1.00 94.94 115 LEU A C 1
ATOM 970 O O . LEU A 1 115 ? -7.516 1.493 6.017 1.00 94.94 115 LEU A O 1
ATOM 974 N N . ARG A 1 116 ? -6.507 -0.192 4.937 1.00 92.50 116 ARG A N 1
ATOM 975 C CA . ARG A 1 116 ? -5.422 -0.337 5.905 1.00 92.50 116 ARG A CA 1
ATOM 976 C C . ARG A 1 116 ? -4.116 0.210 5.348 1.00 92.50 116 ARG A C 1
ATOM 978 O O . ARG A 1 116 ? -3.538 -0.350 4.422 1.00 92.50 116 ARG A O 1
ATOM 985 N N . LEU A 1 117 ? -3.624 1.282 5.952 1.00 90.69 117 LEU A N 1
ATOM 986 C CA . LEU A 1 117 ? -2.372 1.929 5.582 1.00 90.69 117 LEU A CA 1
ATOM 987 C C . LEU A 1 117 ? -1.264 1.538 6.560 1.00 90.69 117 LEU A C 1
ATOM 989 O O . LEU A 1 117 ? -1.456 1.532 7.776 1.00 90.69 117 LEU A O 1
ATOM 993 N N . GLY A 1 118 ? -0.069 1.261 6.033 1.00 80.12 118 GLY A N 1
ATOM 994 C CA . GLY A 1 118 ? 1.150 1.255 6.847 1.00 80.12 118 GLY A CA 1
ATOM 995 C C . GLY A 1 118 ? 1.443 2.647 7.426 1.00 80.12 118 GLY A C 1
ATOM 996 O O . GLY A 1 118 ? 0.707 3.599 7.170 1.00 80.12 118 GLY A O 1
ATOM 997 N N . ALA A 1 119 ? 2.536 2.792 8.182 1.00 68.19 119 ALA A N 1
ATOM 998 C CA . ALA A 1 119 ? 2.844 4.022 8.920 1.00 68.19 119 ALA A CA 1
ATOM 999 C C . ALA A 1 119 ? 2.592 5.309 8.094 1.00 68.19 119 ALA A C 1
ATOM 1001 O O . ALA A 1 119 ? 2.996 5.405 6.935 1.00 68.19 119 ALA A O 1
ATOM 1002 N N . PRO A 1 120 ? 1.939 6.338 8.647 1.00 57.16 120 PRO A N 1
ATOM 1003 C CA . PRO A 1 120 ? 1.452 7.471 7.858 1.00 57.16 120 PRO A CA 1
ATOM 1004 C C . PRO A 1 120 ? 2.527 8.513 7.558 1.00 57.16 120 PRO A C 1
ATOM 1006 O O . PRO A 1 120 ? 2.276 9.473 6.841 1.00 57.16 120 PRO A O 1
ATOM 1009 N N . SER A 1 121 ? 3.745 8.316 8.067 1.00 56.75 121 SER A N 1
ATOM 1010 C CA . SER A 1 121 ? 4.917 9.124 7.723 1.00 56.75 121 SER A CA 1
ATOM 1011 C C . SER A 1 121 ? 5.423 8.880 6.293 1.00 56.75 121 SER A C 1
ATOM 1013 O O . SER A 1 121 ? 6.414 9.485 5.881 1.00 56.75 121 SER A O 1
ATOM 1015 N N . PHE A 1 122 ? 4.757 8.018 5.518 1.00 70.75 122 PHE A N 1
ATOM 1016 C CA . PHE A 1 122 ? 5.011 7.854 4.092 1.00 70.75 122 PHE A CA 1
ATOM 1017 C C . PHE A 1 122 ? 4.130 8.800 3.267 1.00 70.75 122 PHE A C 1
ATOM 1019 O O . PHE A 1 122 ? 2.907 8.776 3.371 1.00 70.75 122 PHE A O 1
ATOM 1026 N N . GLU A 1 123 ? 4.760 9.584 2.387 1.00 81.88 123 GLU A N 1
ATOM 1027 C CA . GLU A 1 123 ? 4.089 10.527 1.474 1.00 81.88 123 GLU A CA 1
ATOM 1028 C C . GLU A 1 123 ? 2.929 9.899 0.698 1.00 81.88 123 GLU A C 1
ATOM 1030 O O . GLU A 1 123 ? 1.906 10.543 0.490 1.00 81.88 123 GLU A O 1
ATOM 1035 N N . ILE A 1 124 ? 3.062 8.630 0.305 1.00 86.56 124 ILE A N 1
ATOM 1036 C CA . ILE A 1 124 ? 1.998 7.908 -0.391 1.00 86.56 124 ILE A CA 1
ATOM 1037 C C . ILE A 1 124 ? 0.731 7.779 0.467 1.00 86.56 124 ILE A C 1
ATOM 1039 O O . ILE A 1 124 ? -0.356 8.067 -0.018 1.00 86.56 124 ILE A O 1
ATOM 1043 N N . ASN A 1 125 ? 0.866 7.445 1.753 1.00 88.31 125 ASN A N 1
ATOM 1044 C CA . ASN A 1 125 ? -0.267 7.278 2.665 1.00 88.31 125 ASN A CA 1
ATOM 1045 C C . ASN A 1 125 ? -0.917 8.623 2.970 1.00 88.31 125 ASN A C 1
ATOM 1047 O O . ASN A 1 125 ? -2.138 8.732 2.964 1.00 88.31 125 ASN A O 1
ATOM 1051 N N . ARG A 1 126 ? -0.104 9.669 3.159 1.00 86.75 126 ARG A N 1
ATOM 1052 C CA . ARG A 1 126 ? -0.609 11.036 3.294 1.00 86.75 126 ARG A CA 1
ATOM 1053 C C . ARG A 1 126 ? -1.447 11.448 2.085 1.00 86.75 126 ARG A C 1
ATOM 1055 O O . ARG A 1 126 ? -2.557 11.934 2.266 1.00 86.75 126 ARG A O 1
ATOM 1062 N N . ASN A 1 127 ? -0.934 11.232 0.874 1.00 89.62 127 ASN A N 1
ATOM 1063 C CA . ASN A 1 127 ? -1.660 11.572 -0.346 1.00 89.62 127 ASN A CA 1
ATOM 1064 C C . ASN A 1 127 ? -2.977 10.801 -0.446 1.00 89.62 127 ASN A C 1
ATOM 1066 O O . ASN A 1 127 ? -3.977 11.400 -0.815 1.00 89.62 127 ASN A O 1
ATOM 1070 N N . ILE A 1 128 ? -2.994 9.516 -0.072 1.00 92.19 128 ILE A N 1
ATOM 1071 C CA . ILE A 1 128 ? -4.217 8.704 -0.050 1.00 92.19 128 ILE A CA 1
ATOM 1072 C C . ILE A 1 128 ? -5.252 9.279 0.924 1.00 92.19 128 ILE A C 1
ATOM 1074 O O . ILE A 1 128 ? -6.416 9.410 0.567 1.00 92.19 128 ILE A O 1
ATOM 1078 N N . ILE A 1 129 ? -4.841 9.665 2.131 1.00 90.88 129 ILE A N 1
ATOM 1079 C CA . ILE A 1 129 ? -5.747 10.259 3.127 1.00 90.88 129 ILE A CA 1
ATOM 1080 C C . ILE A 1 129 ? -6.272 11.618 2.645 1.00 90.88 129 ILE A C 1
ATOM 1082 O O . ILE A 1 129 ? -7.442 11.953 2.835 1.00 90.88 129 ILE A O 1
ATOM 1086 N N . ASP A 1 130 ? -5.427 12.400 1.974 1.00 89.94 130 ASP A N 1
ATOM 1087 C CA . ASP A 1 130 ? -5.815 13.684 1.393 1.00 89.94 130 ASP A CA 1
ATOM 1088 C C . ASP A 1 130 ? -6.760 13.548 0.179 1.00 89.94 130 ASP A C 1
ATOM 1090 O O . ASP A 1 130 ? -7.389 14.541 -0.183 1.00 89.94 130 ASP A O 1
ATOM 1094 N N . LEU A 1 131 ? -6.958 12.344 -0.386 1.00 91.81 131 LEU A N 1
ATOM 1095 C CA . LEU A 1 131 ? -8.013 12.091 -1.384 1.00 91.81 131 LEU A CA 1
ATOM 1096 C C . LEU A 1 131 ? -9.430 12.219 -0.801 1.00 91.81 131 LEU A C 1
ATOM 1098 O O . LEU A 1 131 ? -10.377 12.357 -1.572 1.00 91.81 131 LEU A O 1
ATOM 1102 N N . GLY A 1 132 ? -9.593 12.160 0.527 1.00 90.25 132 GLY A N 1
ATOM 1103 C CA . GLY A 1 132 ? -10.902 12.290 1.176 1.00 90.25 132 GLY A CA 1
ATOM 1104 C C . GLY A 1 132 ? -11.858 11.141 0.845 1.00 90.25 132 GLY A C 1
ATOM 1105 O O . GLY A 1 132 ? -13.046 11.370 0.621 1.00 90.25 132 GLY A O 1
ATOM 1106 N N . LEU A 1 133 ? -11.333 9.915 0.765 1.00 92.06 133 LEU A N 1
ATOM 1107 C CA . LEU A 1 133 ? -12.123 8.721 0.464 1.00 92.06 133 LEU A CA 1
ATOM 1108 C C . LEU A 1 133 ? -13.178 8.483 1.555 1.00 92.06 133 LEU A C 1
ATOM 1110 O O . LEU A 1 133 ? -12.875 8.540 2.743 1.00 92.06 133 LEU A O 1
ATOM 1114 N N . SER A 1 134 ? -14.412 8.179 1.152 1.00 89.62 134 SER A N 1
ATOM 1115 C CA . SER A 1 134 ? -15.523 7.883 2.068 1.00 89.62 134 SER A CA 1
ATOM 1116 C C . SER A 1 134 ? -15.508 6.419 2.524 1.00 89.62 134 SER A C 1
ATOM 1118 O O . SER A 1 134 ? -16.480 5.691 2.337 1.00 89.62 134 SER A O 1
ATOM 1120 N N . CYS A 1 135 ? -14.384 5.968 3.076 1.00 93.62 135 CYS A N 1
ATOM 1121 C CA . CYS A 1 135 ? -14.199 4.610 3.581 1.00 93.62 135 CYS A CA 1
ATOM 1122 C C . CYS A 1 135 ? -13.494 4.633 4.942 1.00 93.62 135 CYS A C 1
ATOM 1124 O O . CYS A 1 135 ? -12.666 5.520 5.149 1.00 93.62 135 CYS A O 1
ATOM 1126 N N . PRO A 1 136 ? -13.736 3.650 5.829 1.00 94.94 136 PRO A N 1
ATOM 1127 C CA . PRO A 1 136 ? -12.964 3.522 7.056 1.00 94.94 136 PRO A CA 1
ATOM 1128 C C . PRO A 1 136 ? -11.466 3.372 6.769 1.00 94.94 136 PRO A C 1
ATOM 1130 O O . PRO A 1 136 ? -11.066 2.523 5.964 1.00 94.94 136 PRO A O 1
ATOM 1133 N N . ILE A 1 137 ? -10.639 4.172 7.441 1.00 93.81 137 ILE A N 1
ATOM 1134 C CA . ILE A 1 137 ? -9.179 4.159 7.329 1.00 93.81 137 ILE A CA 1
ATOM 1135 C C . ILE A 1 137 ? -8.565 3.677 8.645 1.00 93.81 137 ILE A C 1
ATOM 1137 O O . ILE A 1 137 ? -8.753 4.264 9.709 1.00 93.81 137 ILE A O 1
ATOM 1141 N N . ILE A 1 138 ? -7.764 2.620 8.551 1.00 91.50 138 ILE A N 1
ATOM 1142 C CA . ILE A 1 138 ? -6.963 2.064 9.638 1.00 91.50 138 ILE A CA 1
ATOM 1143 C C . ILE A 1 138 ? -5.498 2.375 9.349 1.00 91.50 138 ILE A C 1
ATOM 1145 O O . ILE A 1 138 ? -4.961 1.956 8.324 1.00 91.50 138 ILE A O 1
ATOM 1149 N N . ILE A 1 139 ? -4.814 3.053 10.264 1.00 87.56 139 ILE A N 1
ATOM 1150 C CA . ILE A 1 139 ? -3.367 3.267 10.167 1.00 87.56 139 ILE A CA 1
ATOM 1151 C C . ILE A 1 139 ? -2.636 2.325 11.113 1.00 87.56 139 ILE A C 1
ATOM 1153 O O . ILE A 1 139 ? -2.876 2.324 12.319 1.00 87.56 139 ILE A O 1
ATOM 1157 N N . GLN A 1 140 ? -1.663 1.588 10.584 1.00 82.88 140 GLN A N 1
ATOM 1158 C CA . GLN A 1 140 ? -0.749 0.773 11.370 1.00 82.88 140 GLN A CA 1
ATOM 1159 C C . GLN A 1 140 ? 0.578 1.496 11.613 1.00 82.88 140 GLN A C 1
ATOM 1161 O O . GLN A 1 140 ? 1.311 1.827 10.681 1.00 82.88 140 GLN A O 1
ATOM 1166 N N . TYR A 1 141 ? 0.932 1.672 12.883 1.00 76.19 141 TYR A N 1
ATOM 1167 C CA . TYR A 1 141 ? 2.223 2.205 13.304 1.00 76.19 141 TYR A CA 1
ATOM 1168 C C . TYR A 1 141 ? 3.185 1.097 13.734 1.00 76.19 141 TYR A C 1
ATOM 1170 O O . TYR A 1 141 ? 2.863 0.256 14.575 1.00 76.19 141 TYR A O 1
ATOM 1178 N N . PHE A 1 142 ? 4.402 1.154 13.189 1.00 66.81 142 PHE A N 1
ATOM 1179 C CA . PHE A 1 142 ? 5.532 0.327 13.601 1.00 66.81 142 PHE A CA 1
ATOM 1180 C C . PHE A 1 142 ? 6.571 1.206 14.313 1.00 66.81 142 PHE A C 1
ATOM 1182 O O . PHE A 1 142 ? 7.184 2.067 13.680 1.00 66.81 142 PHE A O 1
ATOM 1189 N N . GLY A 1 143 ? 6.772 0.978 15.615 1.00 61.31 143 GLY A N 1
ATOM 1190 C CA . GLY A 1 143 ? 7.810 1.630 16.424 1.00 61.31 143 GLY A CA 1
ATOM 1191 C C . GLY A 1 143 ? 7.329 2.788 17.305 1.00 61.31 143 GLY A C 1
ATOM 1192 O O . GLY A 1 143 ? 6.136 3.060 17.428 1.00 61.31 143 GLY A O 1
ATOM 1193 N N . GLU A 1 144 ? 8.289 3.469 17.937 1.00 55.56 144 GLU A N 1
ATOM 1194 C CA . GLU A 1 144 ? 8.025 4.584 18.850 1.00 55.56 144 GLU A CA 1
ATOM 1195 C C . GLU A 1 144 ? 7.454 5.801 18.111 1.00 55.56 144 GLU A C 1
ATOM 1197 O O . GLU A 1 144 ? 8.085 6.381 17.220 1.00 55.56 144 GLU A O 1
ATOM 1202 N N . PHE A 1 145 ? 6.267 6.242 18.527 1.00 57.84 145 PHE A N 1
ATOM 1203 C CA . PHE A 1 145 ? 5.708 7.509 18.080 1.00 57.84 145 PHE A CA 1
ATOM 1204 C C . PHE A 1 145 ? 6.466 8.667 18.742 1.00 57.84 145 PHE A C 1
ATOM 1206 O O . PHE A 1 145 ? 6.136 9.104 19.843 1.00 57.84 145 PHE A O 1
ATOM 1213 N N . LYS A 1 146 ? 7.474 9.208 18.049 1.00 56.06 146 LYS A N 1
ATOM 1214 C CA . LYS A 1 146 ? 8.186 10.441 18.443 1.00 56.06 146 LYS A CA 1
ATOM 1215 C C . LYS A 1 146 ? 7.367 11.693 18.126 1.00 56.06 146 LYS A C 1
ATOM 1217 O O . LYS A 1 146 ? 7.824 12.592 17.426 1.00 56.06 146 LYS A O 1
ATOM 1222 N N . GLY A 1 147 ? 6.117 11.709 18.571 1.00 54.72 147 GLY A N 1
ATOM 1223 C CA . GLY A 1 147 ? 5.211 12.844 18.420 1.00 54.72 147 GLY A CA 1
ATOM 1224 C C . GLY A 1 147 ? 4.860 13.502 19.747 1.00 54.72 147 GLY A C 1
ATOM 1225 O O . GLY A 1 147 ? 3.944 14.318 19.784 1.00 54.72 147 GLY A O 1
ATOM 1226 N N . SER A 1 148 ? 5.569 13.174 20.831 1.00 61.84 148 SER A N 1
ATOM 1227 C CA . SER A 1 148 ? 5.439 13.937 22.067 1.00 61.84 148 SER A CA 1
ATOM 1228 C C . SER A 1 148 ? 5.958 15.362 21.841 1.00 61.84 148 SER A C 1
ATOM 1230 O O . SER A 1 148 ? 6.975 15.568 21.172 1.00 61.84 148 SER A O 1
ATOM 1232 N N . LEU A 1 149 ? 5.286 16.364 22.416 1.00 64.19 149 LEU A N 1
ATOM 1233 C CA . LEU A 1 149 ? 5.788 17.745 22.413 1.00 64.19 149 LEU A CA 1
ATOM 1234 C C . LEU A 1 149 ? 7.222 17.805 22.974 1.00 64.19 149 LEU A C 1
ATOM 1236 O O . LEU A 1 149 ? 8.054 18.567 22.486 1.00 64.19 149 LEU A O 1
ATOM 1240 N N . ASN A 1 150 ? 7.547 16.922 23.921 1.00 63.16 150 ASN A N 1
ATOM 1241 C CA . ASN A 1 150 ? 8.880 16.793 24.507 1.00 63.16 150 ASN A CA 1
ATOM 1242 C C . ASN A 1 150 ? 9.960 16.455 23.465 1.00 63.16 150 ASN A C 1
ATOM 1244 O O . ASN A 1 150 ? 11.078 16.959 23.562 1.00 63.16 150 ASN A O 1
ATOM 1248 N N . ASP A 1 151 ? 9.645 15.669 22.431 1.00 63.78 151 ASP A N 1
ATOM 1249 C CA . ASP A 1 151 ? 10.582 15.378 21.339 1.00 63.78 151 ASP A CA 1
ATOM 1250 C C . ASP A 1 151 ? 10.761 16.553 20.369 1.00 63.78 151 ASP A C 1
ATOM 1252 O O . ASP A 1 151 ? 11.847 16.721 19.805 1.00 63.78 151 ASP A O 1
ATOM 1256 N N . LEU A 1 152 ? 9.739 17.403 20.211 1.00 65.69 152 LEU A N 1
ATOM 1257 C CA . LEU A 1 152 ? 9.826 18.639 19.424 1.00 65.69 152 LEU A CA 1
ATOM 1258 C C . LEU A 1 152 ? 10.717 19.684 20.107 1.00 65.69 152 LEU A C 1
ATOM 1260 O O . LEU A 1 152 ? 11.448 20.415 19.433 1.00 65.69 152 LEU A O 1
ATOM 1264 N N . PHE A 1 153 ? 10.701 19.750 21.441 1.00 67.19 153 PHE A N 1
ATOM 1265 C CA . PHE A 1 153 ? 11.496 20.723 22.193 1.00 67.19 153 PHE A CA 1
ATOM 1266 C C . PHE A 1 153 ? 12.955 20.310 22.414 1.00 67.19 153 PHE A C 1
ATOM 1268 O O . PHE A 1 153 ? 13.784 21.190 22.651 1.00 67.19 153 PHE A O 1
ATOM 1275 N N . LYS A 1 154 ? 13.321 19.034 22.213 1.00 72.12 154 LYS A N 1
ATOM 1276 C CA . LYS A 1 154 ? 14.728 18.597 22.244 1.00 72.12 154 LYS A CA 1
ATOM 1277 C C . LYS A 1 154 ? 15.591 19.443 21.300 1.00 72.12 154 LYS A C 1
ATOM 1279 O O . LYS A 1 154 ? 15.208 19.779 20.169 1.00 72.12 154 LYS A O 1
ATOM 1284 N N . PHE A 1 155 ? 16.765 19.838 21.785 1.00 64.75 155 PHE A N 1
ATOM 1285 C CA . PHE A 1 155 ? 17.710 20.615 20.994 1.00 64.75 155 PHE A CA 1
ATOM 1286 C C . PHE A 1 155 ? 18.219 19.764 19.824 1.00 64.75 155 PHE A C 1
ATOM 1288 O O . PHE A 1 155 ? 18.683 18.640 20.010 1.00 64.75 155 PHE A O 1
ATOM 1295 N N . LYS A 1 156 ? 18.132 20.300 18.604 1.00 67.69 156 LYS A N 1
ATOM 1296 C CA . LYS A 1 156 ? 18.706 19.691 17.401 1.00 67.69 156 LYS A CA 1
ATOM 1297 C C . LYS A 1 156 ? 19.633 20.706 16.754 1.00 67.69 156 LYS A C 1
ATOM 1299 O O . LYS A 1 156 ? 19.217 21.821 16.466 1.00 67.69 156 LYS A O 1
ATOM 1304 N N . ARG A 1 157 ? 20.865 20.289 16.448 1.00 67.00 157 ARG A N 1
ATOM 1305 C CA . ARG A 1 157 ? 21.878 21.136 15.791 1.00 67.00 157 ARG A CA 1
ATOM 1306 C C . ARG A 1 157 ? 21.421 21.664 14.419 1.00 67.00 157 ARG A C 1
ATOM 1308 O O . ARG A 1 157 ? 21.887 22.705 13.978 1.00 67.00 157 ARG A O 1
ATOM 1315 N N . ASN A 1 158 ? 20.504 20.964 13.745 1.00 77.38 158 ASN A N 1
ATOM 1316 C CA . ASN A 1 158 ? 19.942 21.375 12.457 1.00 77.38 158 ASN A CA 1
ATOM 1317 C C . ASN A 1 158 ? 18.552 22.012 12.634 1.00 77.38 158 ASN A C 1
ATOM 1319 O O . ASN A 1 158 ? 17.531 21.322 12.594 1.00 77.38 158 ASN A O 1
ATOM 1323 N N . MET A 1 159 ? 18.524 23.335 12.800 1.00 79.12 159 MET A N 1
ATOM 1324 C CA . MET A 1 159 ? 17.292 24.105 13.010 1.00 79.12 159 MET A CA 1
ATOM 1325 C C . MET A 1 159 ? 16.315 24.029 11.826 1.00 79.12 159 MET A C 1
ATOM 1327 O O . MET A 1 159 ? 15.107 23.973 12.031 1.00 79.12 159 MET A O 1
ATOM 1331 N N . LEU A 1 160 ? 16.810 23.950 10.587 1.00 79.62 160 LEU A N 1
ATOM 1332 C CA . LEU A 1 160 ? 15.952 23.845 9.399 1.00 79.62 160 LEU A CA 1
ATOM 1333 C C . LEU A 1 160 ? 15.265 22.477 9.305 1.00 79.62 160 LEU A C 1
ATOM 1335 O O . LEU A 1 160 ? 14.097 22.391 8.934 1.00 79.62 160 LEU A O 1
ATOM 1339 N N . ALA A 1 161 ? 15.959 21.404 9.691 1.00 76.56 161 ALA A N 1
ATOM 1340 C CA . ALA A 1 161 ? 15.324 20.097 9.853 1.00 76.56 161 ALA A CA 1
ATOM 1341 C C . ALA A 1 161 ? 14.284 20.116 10.987 1.00 76.56 161 ALA A C 1
ATOM 1343 O O . ALA A 1 161 ? 13.217 19.530 10.838 1.00 76.56 161 ALA A O 1
ATOM 1344 N N . LYS A 1 162 ? 14.547 20.855 12.074 1.00 79.50 162 LYS A N 1
ATOM 1345 C CA . LYS A 1 162 ? 13.603 21.018 13.190 1.00 79.50 162 LYS A CA 1
ATOM 1346 C C . LYS A 1 162 ? 12.312 21.736 12.778 1.00 79.50 162 LYS A C 1
ATOM 1348 O O . LYS A 1 162 ? 11.238 21.307 13.184 1.00 79.50 162 LYS A O 1
ATOM 1353 N N . ILE A 1 163 ? 12.385 22.773 11.940 1.00 81.44 163 ILE A N 1
ATOM 1354 C CA . ILE A 1 163 ? 11.185 23.424 11.374 1.00 81.44 163 ILE A CA 1
ATOM 1355 C C . ILE A 1 163 ? 10.346 22.411 10.588 1.00 81.44 163 ILE A C 1
ATOM 1357 O O . ILE A 1 163 ? 9.123 22.376 10.724 1.00 81.44 163 ILE A O 1
ATOM 1361 N N . ASN A 1 164 ? 10.999 21.551 9.807 1.00 80.81 164 ASN A N 1
ATOM 1362 C CA . ASN A 1 164 ? 10.297 20.501 9.085 1.00 80.81 164 ASN A CA 1
ATOM 1363 C C . ASN A 1 164 ? 9.697 19.445 10.010 1.00 80.81 164 ASN A C 1
ATOM 1365 O O . ASN A 1 164 ? 8.569 19.046 9.766 1.00 80.81 164 ASN A O 1
ATOM 1369 N N . ASP A 1 165 ? 10.372 19.049 11.088 1.00 78.25 165 ASP A N 1
ATOM 1370 C CA . ASP A 1 165 ? 9.794 18.139 12.086 1.00 78.25 165 ASP A CA 1
ATOM 1371 C C . ASP A 1 165 ? 8.533 18.714 12.733 1.00 78.25 165 ASP A C 1
ATOM 1373 O O . ASP A 1 165 ? 7.531 18.017 12.868 1.00 78.25 165 ASP A O 1
ATOM 1377 N N . ILE A 1 166 ? 8.559 20.001 13.088 1.00 80.69 166 ILE A N 1
ATOM 1378 C CA . ILE A 1 166 ? 7.394 20.703 13.637 1.00 80.69 166 ILE A CA 1
ATOM 1379 C C . ILE A 1 166 ? 6.262 20.730 12.603 1.00 80.69 166 ILE A C 1
ATOM 1381 O O . ILE A 1 166 ? 5.114 20.427 12.926 1.00 80.69 166 ILE A O 1
ATOM 1385 N N . ARG A 1 167 ? 6.574 21.041 11.340 1.00 82.31 167 ARG A N 1
ATOM 1386 C CA . ARG A 1 167 ? 5.591 21.024 10.251 1.00 82.31 167 ARG A CA 1
ATOM 1387 C C . ARG A 1 167 ? 4.985 19.633 10.054 1.00 82.31 167 ARG A C 1
ATOM 1389 O O . ARG A 1 167 ? 3.766 19.526 9.954 1.00 82.31 167 ARG A O 1
ATOM 1396 N N . GLU A 1 168 ? 5.809 18.591 9.996 1.00 79.25 168 GLU A N 1
ATOM 1397 C CA . GLU A 1 168 ? 5.361 17.202 9.855 1.00 79.25 168 GLU A CA 1
ATOM 1398 C C . GLU A 1 168 ? 4.517 16.770 11.065 1.00 79.25 168 GLU A C 1
ATOM 1400 O O . GLU A 1 168 ? 3.502 16.109 10.884 1.00 79.25 168 GLU A O 1
ATOM 1405 N N . HIS A 1 169 ? 4.833 17.222 12.285 1.00 80.88 169 HIS A N 1
ATOM 1406 C CA . HIS A 1 169 ? 4.000 16.975 13.467 1.00 80.88 169 HIS A CA 1
ATOM 1407 C C . HIS A 1 169 ? 2.582 17.548 13.315 1.00 80.88 169 HIS A C 1
ATOM 1409 O O . HIS A 1 169 ? 1.601 16.840 13.539 1.00 80.88 169 HIS A O 1
ATOM 1415 N N . PHE A 1 170 ? 2.448 18.806 12.883 1.00 82.69 170 PHE A N 1
ATOM 1416 C CA . PHE A 1 170 ? 1.127 19.403 12.654 1.00 82.69 170 PHE A CA 1
ATOM 1417 C C . PHE A 1 170 ? 0.375 18.756 11.487 1.00 82.69 170 PHE A C 1
ATOM 1419 O O . PHE A 1 170 ? -0.849 18.653 11.530 1.00 82.69 170 PHE A O 1
ATOM 1426 N N . VAL A 1 171 ? 1.089 18.309 10.451 1.00 81.38 171 VAL A N 1
ATOM 1427 C CA . VAL A 1 171 ? 0.502 17.529 9.353 1.00 81.38 171 VAL A CA 1
ATOM 1428 C C . VAL A 1 171 ? -0.031 16.194 9.869 1.00 81.38 171 VAL A C 1
ATOM 1430 O O . VAL A 1 171 ? -1.183 15.871 9.603 1.00 81.38 171 VAL A O 1
ATOM 1433 N N . LEU A 1 172 ? 0.766 15.447 10.638 1.00 78.81 172 LEU A N 1
ATOM 1434 C CA . LEU A 1 172 ? 0.353 14.170 11.220 1.00 78.81 172 LEU A CA 1
ATOM 1435 C C . LEU A 1 172 ? -0.864 14.334 12.129 1.00 78.81 172 LEU A C 1
ATOM 1437 O O . LEU A 1 172 ? -1.781 13.526 12.052 1.00 78.81 172 LEU A O 1
ATOM 1441 N N . LYS A 1 173 ? -0.919 15.408 12.928 1.00 81.25 173 LYS A N 1
ATOM 1442 C CA . LYS A 1 173 ? -2.094 15.715 13.754 1.00 81.25 173 LYS A CA 1
ATOM 1443 C C . LYS A 1 173 ? -3.366 15.844 12.907 1.00 81.25 173 LYS A C 1
ATOM 1445 O O . LYS A 1 173 ? -4.349 15.185 13.202 1.00 81.25 173 LYS A O 1
ATOM 1450 N N . LYS A 1 174 ? -3.310 16.605 11.807 1.00 83.31 174 LYS A N 1
ATOM 1451 C CA . LYS A 1 174 ? -4.441 16.740 10.868 1.00 83.31 174 LYS A CA 1
ATOM 1452 C C . LYS A 1 174 ? -4.805 15.433 10.165 1.00 83.31 174 LYS A C 1
ATOM 1454 O O . LYS A 1 174 ? -5.950 15.255 9.772 1.00 83.31 174 LYS A O 1
ATOM 1459 N N . ILE A 1 175 ? -3.826 14.559 9.937 1.00 82.94 175 ILE A N 1
ATOM 1460 C CA . ILE A 1 175 ? -4.057 13.236 9.351 1.00 82.94 175 ILE A CA 1
ATOM 1461 C C . ILE A 1 175 ? -4.817 12.348 10.338 1.00 82.94 175 ILE A C 1
ATOM 1463 O O . ILE A 1 175 ? -5.751 11.673 9.927 1.00 82.94 175 ILE A O 1
ATOM 1467 N N . PHE A 1 176 ? -4.456 12.373 11.622 1.00 82.69 176 PHE A N 1
ATOM 1468 C CA . PHE A 1 176 ? -5.150 11.590 12.644 1.00 82.69 176 PHE A CA 1
ATOM 1469 C C . PHE A 1 176 ? -6.623 11.965 12.795 1.00 82.69 176 PHE A C 1
ATOM 1471 O O . PHE A 1 176 ? -7.434 11.079 13.028 1.00 82.69 176 PHE A O 1
ATOM 1478 N N . ASP A 1 177 ? -6.981 13.231 12.573 1.00 84.69 177 ASP A N 1
ATOM 1479 C CA . ASP A 1 177 ? -8.382 13.673 12.576 1.00 84.69 177 ASP A CA 1
ATOM 1480 C C . ASP A 1 177 ? -9.215 13.057 11.429 1.00 84.69 177 ASP A C 1
ATOM 1482 O O . ASP A 1 177 ? -10.441 13.136 11.443 1.00 84.69 177 ASP A O 1
ATOM 1486 N N . LYS A 1 178 ? -8.566 12.464 10.417 1.00 86.50 178 LYS A N 1
ATOM 1487 C CA . LYS A 1 178 ? -9.198 11.856 9.232 1.00 86.50 178 LYS A CA 1
ATOM 1488 C C . LYS A 1 178 ? -9.170 10.323 9.247 1.00 86.50 178 LYS A C 1
ATOM 1490 O O . LYS A 1 178 ? -9.435 9.706 8.219 1.00 86.50 178 LYS A O 1
ATOM 1495 N N . VAL A 1 179 ? -8.743 9.713 10.348 1.00 88.06 179 VAL A N 1
ATOM 1496 C CA . VAL A 1 179 ? -8.471 8.274 10.431 1.00 88.06 179 VAL A CA 1
ATOM 1497 C C . VAL A 1 179 ? -9.336 7.677 11.523 1.00 88.06 179 VAL A C 1
ATOM 1499 O O . VAL A 1 179 ? -9.335 8.167 12.647 1.00 88.06 179 VAL A O 1
ATOM 1502 N N . ASP A 1 180 ? -10.037 6.596 11.199 1.00 90.88 180 ASP A N 1
ATOM 1503 C CA . ASP A 1 180 ? -11.000 5.974 12.104 1.00 90.88 180 ASP A CA 1
ATOM 1504 C C . ASP A 1 180 ? -10.316 5.145 13.197 1.00 90.88 180 ASP A C 1
ATOM 1506 O O . ASP A 1 180 ? -10.752 5.145 14.347 1.00 90.88 180 ASP A O 1
ATOM 1510 N N . PHE A 1 181 ? -9.220 4.450 12.862 1.00 88.38 181 PHE A N 1
ATOM 1511 C CA . PHE A 1 181 ? -8.515 3.583 13.808 1.00 88.38 181 PHE A CA 1
ATOM 1512 C C . PHE A 1 181 ? -6.993 3.660 13.680 1.00 88.38 181 PHE A C 1
ATOM 1514 O O . PHE A 1 181 ? -6.425 3.669 12.586 1.00 88.38 181 PHE A O 1
ATOM 1521 N N . VAL A 1 182 ? -6.311 3.621 14.827 1.00 83.81 182 VAL A N 1
ATOM 1522 C CA . VAL A 1 182 ? -4.849 3.530 14.911 1.00 83.81 182 VAL A CA 1
ATOM 1523 C C . VAL A 1 182 ? -4.464 2.202 15.553 1.00 83.81 182 VAL A C 1
ATOM 1525 O O . VAL A 1 182 ? -4.757 1.953 16.720 1.00 83.81 182 VAL A O 1
ATOM 1528 N N . GLN A 1 183 ? -3.768 1.353 14.801 1.00 79.69 183 GLN A N 1
ATOM 1529 C CA . GLN A 1 183 ? -3.202 0.107 15.300 1.00 79.69 183 GLN A CA 1
ATOM 1530 C C . GLN A 1 183 ? -1.741 0.326 15.694 1.00 79.69 183 GLN A C 1
ATOM 1532 O O . GLN A 1 183 ? -0.894 0.641 14.853 1.00 79.69 183 GLN A O 1
ATOM 1537 N N . TRP A 1 184 ? -1.430 0.115 16.971 1.00 72.50 184 TRP A N 1
ATOM 1538 C CA . TRP A 1 184 ? -0.077 0.258 17.497 1.00 72.50 184 TRP A CA 1
ATOM 1539 C C . TRP A 1 184 ? 0.585 -1.106 17.675 1.00 72.50 184 TRP A C 1
ATOM 1541 O O . TRP A 1 184 ? 0.031 -1.989 18.328 1.00 72.50 184 TRP A O 1
ATOM 1551 N N . LYS A 1 185 ? 1.783 -1.290 17.109 1.00 64.81 185 LYS A N 1
ATOM 1552 C CA . LYS A 1 185 ? 2.634 -2.437 17.436 1.00 64.81 185 LYS A CA 1
ATOM 1553 C C . LYS A 1 185 ? 3.702 -1.978 18.424 1.00 64.81 185 LYS A C 1
ATOM 1555 O O . LYS A 1 185 ? 4.709 -1.402 18.014 1.00 64.81 185 LYS A O 1
ATOM 1560 N N . ALA A 1 186 ? 3.487 -2.250 19.711 1.00 54.44 186 ALA A N 1
ATOM 1561 C CA . ALA A 1 186 ? 4.561 -2.179 20.693 1.00 54.44 186 ALA A CA 1
ATOM 1562 C C . ALA A 1 186 ? 5.639 -3.198 20.291 1.00 54.44 186 ALA A C 1
ATOM 1564 O O . ALA A 1 186 ? 5.318 -4.349 19.979 1.00 54.44 186 ALA A O 1
ATOM 1565 N N . GLN A 1 187 ? 6.911 -2.794 20.263 1.00 48.97 187 GLN A N 1
ATOM 1566 C CA . GLN A 1 187 ? 7.988 -3.779 20.297 1.00 48.97 187 GLN A CA 1
ATOM 1567 C C . GLN A 1 187 ? 7.820 -4.542 21.612 1.00 48.97 187 GLN A C 1
ATOM 1569 O O . GLN A 1 187 ? 7.986 -3.964 22.682 1.00 48.97 187 GLN A O 1
ATOM 1574 N N . LEU A 1 188 ? 7.451 -5.821 21.533 1.00 40.12 188 LEU A N 1
ATOM 1575 C CA . LEU A 1 188 ? 7.713 -6.743 22.627 1.00 40.12 188 LEU A CA 1
ATOM 1576 C C . LEU A 1 188 ? 9.232 -6.747 22.781 1.00 40.12 188 LEU A C 1
ATOM 1578 O O . LEU A 1 188 ? 9.942 -7.311 21.949 1.00 40.12 188 LEU A O 1
ATOM 1582 N N . LEU A 1 189 ? 9.724 -6.019 23.781 1.00 35.03 189 LEU A N 1
ATOM 1583 C CA . LEU A 1 189 ? 11.070 -6.210 24.286 1.00 35.03 189 LEU A CA 1
ATOM 1584 C C . LEU A 1 189 ? 11.085 -7.647 24.799 1.00 35.03 189 LEU A C 1
ATOM 1586 O O . LEU A 1 189 ? 10.481 -7.944 25.825 1.00 35.03 189 LEU A O 1
ATOM 1590 N N . SER A 1 190 ? 11.678 -8.550 24.025 1.00 34.25 190 SER A N 1
ATOM 1591 C CA . SER A 1 190 ? 12.070 -9.859 24.525 1.00 34.25 190 SER A CA 1
ATOM 1592 C C . SER A 1 190 ? 13.083 -9.615 25.642 1.00 34.25 190 SER A C 1
ATOM 1594 O O . SER A 1 190 ? 14.233 -9.273 25.362 1.00 34.25 190 SER A O 1
ATOM 1596 N N . SER A 1 191 ? 12.598 -9.671 26.881 1.00 37.44 191 SER A N 1
ATOM 1597 C CA . SER A 1 191 ? 13.389 -9.806 28.104 1.00 37.44 191 SER A CA 1
ATOM 1598 C C . SER A 1 191 ? 13.985 -11.199 28.195 1.00 37.44 191 SER A C 1
ATOM 1600 O O . SER A 1 191 ? 13.211 -12.145 27.916 1.00 37.44 191 SER A O 1
#

Secondary structure (DSSP, 8-state):
------TTTSSSSPPPSEEEE-TTS-EEEE-S-SHHHHHHHHHHHH-SS---EEEEEETT-SS-EEEE-TTS-EEEEEE-EEEEEEETTEEEEEEE-HHHHHHHHHHHHHS---EEES-TTSHHHHHHHHT--SS-EEEEEES----SHHHHHS--S-HHHHHHHHHHHHHHHHHHTT-SEEEEE------

Foldseek 3Di:
DPVAPPCVVCVVPDAAPAKDADPVRHIDGDNCPDPLSVVQLVVLVVDPPDQAEDEEEYCRDPAWDWDQDPSNYIYIYAHKDWDWDDQQNDIDIAIEGPPVLVVVQVCLVPHQDAAEAEACVHPHNLVNLVVVRPHAYEYEYDDDDCLPVVSLPDDDPRVSNSVVVVVVSVSVVVSVVSHDYYHYDDPPPPD

Solvent-accessible surface area (backbone atoms only — not comparable to full-atom values): 11669 Å² total; per-residue (Å²): 129,83,86,52,83,60,52,85,85,44,63,89,47,83,76,45,94,48,60,48,77,36,98,88,75,50,66,50,68,50,78,75,71,48,74,72,40,52,50,40,54,55,50,47,72,76,41,83,91,59,88,46,75,47,82,43,65,29,77,68,36,91,50,77,45,75,48,70,46,98,78,63,41,32,41,36,38,24,32,27,46,81,48,75,46,76,53,41,92,42,80,41,77,47,60,42,36,69,60,52,54,57,49,49,59,52,45,59,73,76,44,94,50,76,46,78,38,61,49,66,90,37,66,46,48,45,54,54,60,71,66,64,66,98,48,56,32,35,39,34,41,82,60,85,79,82,75,48,70,70,62,70,67,52,90,60,97,52,59,53,43,48,54,46,52,55,52,51,50,56,50,51,54,60,49,54,78,71,43,77,42,81,47,77,45,76,78,78,77,85,123

Radius of gyration: 18.27 Å; Cα contacts (8 Å, |Δi|>4): 262; chains: 1; bounding box: 40×44×49 Å

Nearest PDB structures (foldseek):
  4zo4-assembly1_C  TM=5.812E-01  e=2.100E+00  Campylobacter jejuni subsp. jejuni NCTC 11168 = ATCC 700819
  3fut-assembly2_B  TM=4.031E-01  e=3.245E+00  Thermus thermophilus HB8
  6jwv-assembly1_B  TM=3.878E-01  e=4.161E+00  Plasmodium falciparum
  6kcm-assembly1_A  TM=3.708E-01  e=5.677E+00  Plasmodium falciparum
  3u3g-assembly3_C  TM=2.774E-01  e=6.841E+00  uncultured organism

Organism: NCBI:txid412755

pLDDT: mean 82.74, std 15.31, range [32.22, 97.81]

Mean predicted aligned error: 7.71 Å